Protein AF-A0A1S1JCX2-F1 (afdb_monomer)

Radius of gyration: 30.1 Å; Cα contacts (8 Å, |Δi|>4): 309; chains: 1; bounding box: 73×43×105 Å

Mean predicted aligned error: 13.51 Å

Nearest PDB structures (foldseek):
  6z0c-assembly1_A  TM=3.601E-01  e=4.074E-01  Escherichia coli
  8fbk-assembly1_A  TM=2.312E-01  e=5.489E-01  synthetic construct
  5vju-assembly1_A  TM=2.577E-01  e=8.167E-01  synthetic construct
  5qsu-assembly3_B  TM=2.757E-01  e=2.691E+00  Homo sapiens
  5qsv-assembly1_C  TM=2.551E-01  e=4.647E+00  Homo sapiens

InterPro domains:
  IPR002901 Mannosyl-glycoprotein endo-beta-N-acetylglucosamidase-like domain [PF01832] (95-220)

Organism: NCBI:txid1114873

pLDDT: mean 76.45, std 22.06, range [29.72, 98.19]

Foldseek 3Di:
DDDDDDDDDDDDPVPPVDDDWDQDPVVRDIPPPPVVVVVVVPPDPPPVPVVVVVVVPPPPPPPPPDAFVLLVLLLPVLLVLLVLLVVLQFALLLSLLSSLQLCVQCVSVVNCVVQVQLQSNQDADPPARDADPVHGRYRCNVVPHVVSNSVVVVVVLCVQQVLSSVQRNDPDHALVSVCNRQCFFVSPDDPVVCVVRRNGSDCDADPVRTTRPSVSSVVSSVVSLVRSLVSLVVLLVVLVVLLVVLVCCCVVPVVPDDPVVNVVSVVSNVVSVVSNVSSVVSSVSSD

Solvent-accessible surface area (backbone atoms only — not comparable to full-atom values): 16376 Å² total; per-residue (Å²): 136,85,82,87,86,79,90,79,73,90,74,66,91,76,81,72,80,75,80,74,69,46,78,38,83,90,79,74,44,73,45,76,74,71,59,66,67,63,54,64,73,74,74,62,91,81,59,66,73,69,54,52,70,61,58,74,61,72,64,75,72,71,77,77,79,76,80,52,83,61,29,72,39,38,68,43,59,47,50,54,47,31,51,54,33,40,75,74,57,26,24,58,50,20,14,39,46,56,45,23,50,30,32,63,63,8,61,54,43,50,51,16,60,76,69,56,23,36,32,35,68,64,52,69,42,79,59,56,81,49,72,56,100,91,45,38,33,28,40,18,64,91,61,62,24,57,65,38,36,53,51,50,48,51,57,51,38,58,71,69,24,64,52,40,77,57,55,25,47,30,80,70,82,53,35,68,58,44,10,62,21,35,25,19,36,96,52,45,59,53,75,70,41,46,77,70,76,49,57,45,77,60,86,68,53,52,99,87,68,50,36,56,57,18,54,55,48,50,53,35,26,57,55,42,53,54,46,35,43,54,21,34,56,51,48,42,54,53,42,53,55,51,46,52,52,50,51,50,51,60,69,76,41,66,91,75,57,56,70,71,60,51,54,51,51,54,49,53,47,52,53,46,51,55,49,38,53,52,40,51,52,53,48,60,64,66,107

Sequence (287 aa):
MAKTSSSGKHKNASSLGVKGPQYNRQTGQWENTDKVGAMMQRRSPQGNRVAEDVKAKAISAPPKKEKPVHHQFLTTIAVEIYDFAKAKGASSQGALLVLAQASLESGYGASAIKHGDYNLFGVMGKPFKRSTSHGTVKDYSNLGGYQAALTDYFNKIDKNWSHFSSIIKNDTITADDIDKAFNTGTYYPTAKERHGGKYAYNADMDSSGANHYGEHLLKQIGGVKKRFKNSLDFQIEANKERLKEINTILTGNSLLFTDPVKSTLEEEKRQLVIQNEKFNTVSNEIN

Structure (mmCIF, N/CA/C/O backbone):
data_AF-A0A1S1JCX2-F1
#
_entry.id   AF-A0A1S1JCX2-F1
#
loop_
_atom_site.group_PDB
_atom_site.id
_atom_site.type_symbol
_atom_site.label_atom_id
_atom_site.label_alt_id
_atom_site.label_comp_id
_atom_site.label_asym_id
_atom_site.label_entity_id
_atom_site.label_seq_id
_atom_site.pdbx_PDB_ins_code
_atom_site.Cartn_x
_atom_site.Cartn_y
_atom_site.Cartn_z
_atom_site.occupancy
_atom_site.B_iso_or_equiv
_atom_site.auth_seq_id
_atom_site.auth_comp_id
_atom_site.auth_asym_id
_atom_site.auth_atom_id
_atom_site.pdbx_PDB_model_num
ATOM 1 N N . MET A 1 1 ? -40.690 30.636 73.349 1.00 42.09 1 MET A N 1
ATOM 2 C CA . MET A 1 1 ? -40.495 29.259 72.840 1.00 42.09 1 MET A CA 1
ATOM 3 C C . MET A 1 1 ? -40.667 29.268 71.332 1.00 42.09 1 MET A C 1
ATOM 5 O O . MET A 1 1 ? -41.467 30.043 70.825 1.00 42.09 1 MET A O 1
ATOM 9 N N . ALA A 1 2 ? -39.833 28.510 70.628 1.00 32.69 2 ALA A N 1
ATOM 10 C CA . ALA A 1 2 ? -39.622 28.612 69.191 1.00 32.69 2 ALA A CA 1
ATOM 11 C C . ALA A 1 2 ? -40.690 27.892 68.338 1.00 32.69 2 ALA A C 1
ATOM 13 O O . ALA A 1 2 ? -41.141 26.812 68.691 1.00 32.69 2 ALA A O 1
ATOM 14 N N . LYS A 1 3 ? -40.974 28.512 67.182 1.00 30.73 3 LYS A N 1
ATOM 15 C CA . LYS A 1 3 ? -41.166 27.958 65.824 1.00 30.73 3 LYS A CA 1
ATOM 16 C C . LYS A 1 3 ? -42.217 26.856 65.536 1.00 30.73 3 LYS A C 1
ATOM 18 O O . LYS A 1 3 ? -42.020 25.687 65.819 1.00 30.73 3 LYS A O 1
ATOM 23 N N . THR A 1 4 ? -43.208 27.289 64.742 1.00 36.03 4 THR A N 1
ATOM 24 C CA . THR A 1 4 ? -43.675 26.745 63.439 1.00 36.03 4 THR A CA 1
ATOM 25 C C . THR A 1 4 ? -44.151 25.292 63.321 1.00 36.03 4 THR A C 1
ATOM 27 O O . THR A 1 4 ? -43.357 24.362 63.410 1.00 36.03 4 THR A O 1
ATOM 30 N N . SER A 1 5 ? -45.380 25.123 62.820 1.00 29.72 5 SER A N 1
ATOM 31 C CA . SER A 1 5 ? -45.715 24.046 61.881 1.00 29.72 5 SER A CA 1
ATOM 32 C C . SER A 1 5 ? -46.480 24.625 60.681 1.00 29.72 5 SER A C 1
ATOM 34 O O . SER A 1 5 ? -47.557 25.198 60.815 1.00 29.72 5 SER A O 1
ATOM 36 N N . SER A 1 6 ? -45.884 24.536 59.486 1.00 32.91 6 SER A N 1
ATOM 37 C CA . SER A 1 6 ? -46.590 24.754 58.220 1.00 32.91 6 SER A CA 1
ATOM 38 C C . SER A 1 6 ? -46.868 23.395 57.591 1.00 32.91 6 SER A C 1
ATOM 40 O O . SER A 1 6 ? -45.934 22.660 57.266 1.00 32.91 6 SER A O 1
ATOM 42 N N . SER A 1 7 ? -48.141 23.076 57.394 1.00 40.59 7 SER A N 1
ATOM 43 C CA . SER A 1 7 ? -48.596 21.948 56.588 1.00 40.59 7 SER A CA 1
ATOM 44 C C . SER A 1 7 ? -48.317 22.222 55.103 1.00 40.59 7 SER A C 1
ATOM 46 O O . SER A 1 7 ? -49.033 22.949 54.412 1.00 40.59 7 SER A O 1
ATOM 48 N N . GLY A 1 8 ? -47.219 21.655 54.601 1.00 33.12 8 GLY A N 1
ATOM 49 C CA . GLY A 1 8 ? -46.836 21.709 53.193 1.00 33.12 8 GLY A CA 1
ATOM 50 C C . GLY A 1 8 ? -47.611 20.689 52.363 1.00 33.12 8 GLY A C 1
ATOM 51 O O . GLY A 1 8 ? -47.313 19.501 52.390 1.00 33.12 8 GLY A O 1
ATOM 52 N N . LYS A 1 9 ? -48.599 21.183 51.614 1.00 35.31 9 LYS A N 1
ATOM 53 C CA . LYS A 1 9 ? -49.373 20.486 50.577 1.00 35.31 9 LYS A CA 1
ATOM 54 C C . LYS A 1 9 ? -48.475 19.700 49.605 1.00 35.31 9 LYS A C 1
ATOM 56 O O . LYS A 1 9 ? -47.529 20.265 49.055 1.00 35.31 9 LYS A O 1
ATOM 61 N N . HIS A 1 10 ? -48.846 18.454 49.301 1.00 35.47 10 HIS A N 1
ATOM 62 C CA . HIS A 1 10 ? -48.348 17.727 48.130 1.00 35.47 10 HIS A CA 1
ATOM 63 C C . HIS A 1 10 ? -48.625 18.544 46.857 1.00 35.47 10 HIS A C 1
ATOM 65 O O . HIS A 1 10 ? -49.778 18.739 46.472 1.00 35.47 10 HIS A O 1
ATOM 71 N N . LYS A 1 11 ? -47.568 19.035 46.202 1.00 30.64 11 LYS A N 1
ATOM 72 C CA . LYS A 1 11 ? -47.635 19.592 44.847 1.00 30.64 11 LYS A CA 1
ATOM 73 C C . LYS A 1 11 ? -47.113 18.543 43.871 1.00 30.64 11 LYS A C 1
ATOM 75 O O . LYS A 1 11 ? -45.924 18.241 43.859 1.00 30.64 11 LYS A O 1
ATOM 80 N N . ASN A 1 12 ? -48.019 17.999 43.062 1.00 31.02 12 ASN A N 1
ATOM 81 C CA . ASN A 1 12 ? -47.682 17.211 41.882 1.00 31.02 12 ASN A CA 1
ATOM 82 C C . ASN A 1 12 ? -46.843 18.057 40.908 1.00 31.02 12 ASN A C 1
ATOM 84 O O . ASN A 1 12 ? -47.043 19.266 40.781 1.00 31.02 12 ASN A O 1
ATOM 88 N N . ALA A 1 13 ? -45.921 17.403 40.197 1.00 32.09 13 ALA A N 1
ATOM 89 C CA . ALA A 1 13 ? -44.918 18.002 39.309 1.00 32.09 13 ALA A CA 1
ATOM 90 C C . ALA A 1 13 ? -45.472 18.802 38.104 1.00 32.09 13 ALA A C 1
ATOM 92 O O . ALA A 1 13 ? -44.701 19.310 37.294 1.00 32.09 13 ALA A O 1
ATOM 93 N N . SER A 1 14 ? -46.791 18.963 37.981 1.00 35.12 14 SER A N 1
ATOM 94 C CA . SER A 1 14 ? -47.442 19.768 36.943 1.00 35.12 14 SER A CA 1
ATOM 95 C C . SER A 1 14 ? -47.506 21.271 37.259 1.00 35.12 14 SER A C 1
ATOM 97 O O . SER A 1 14 ? -47.799 22.060 36.364 1.00 35.12 14 SER A O 1
ATOM 99 N N . 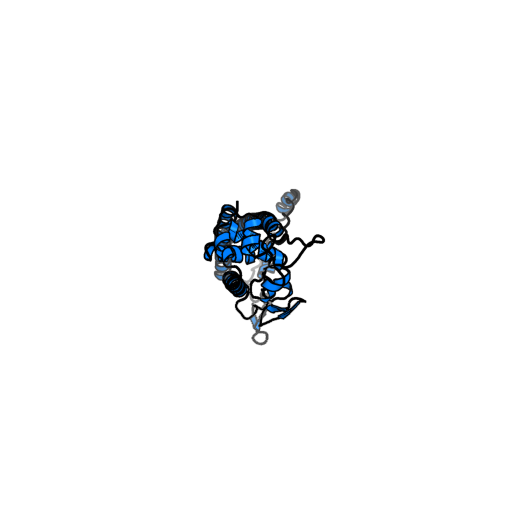SER A 1 15 ? -47.187 21.717 38.483 1.00 31.58 15 SER A N 1
ATOM 100 C CA . SER A 1 15 ? -47.316 23.134 38.880 1.00 31.58 15 SER A CA 1
ATOM 101 C C . SER A 1 15 ? -46.091 24.023 38.592 1.00 31.58 15 SER A C 1
ATOM 103 O O . SER A 1 15 ? -45.977 25.095 39.182 1.00 31.58 15 SER A O 1
ATOM 105 N N . LEU A 1 16 ? -45.156 23.592 37.738 1.00 32.81 16 LEU A N 1
ATOM 106 C CA . LEU A 1 16 ? -43.972 24.382 37.351 1.00 32.81 16 LEU A CA 1
ATOM 107 C C . LEU A 1 16 ? -43.997 24.858 35.888 1.00 32.81 16 LEU A C 1
ATOM 109 O O . LEU A 1 16 ? -43.010 25.405 35.412 1.00 32.81 16 LEU A O 1
ATOM 113 N N . GLY A 1 17 ? -45.109 24.673 35.165 1.00 34.53 17 GLY A N 1
ATOM 114 C CA . GLY A 1 17 ? -45.280 25.223 33.810 1.00 34.53 17 GLY A CA 1
ATOM 115 C C . GLY A 1 17 ? -44.349 24.627 32.747 1.00 34.53 17 GLY A C 1
ATOM 116 O O . GLY A 1 17 ? -44.265 25.144 31.636 1.00 34.53 17 GLY A O 1
ATOM 117 N N . VAL A 1 18 ? -43.653 23.533 33.056 1.00 35.78 18 VAL A N 1
ATOM 118 C CA . VAL A 1 18 ? -42.674 22.938 32.149 1.00 35.78 18 VAL A CA 1
ATOM 119 C C . VAL A 1 18 ? -43.325 21.808 31.348 1.00 35.78 18 VAL A C 1
ATOM 121 O O . VAL A 1 18 ? -43.551 20.721 31.874 1.00 35.78 18 VAL A O 1
ATOM 124 N N . LYS A 1 19 ? -43.603 22.047 30.060 1.00 39.28 19 LYS A N 1
ATOM 125 C CA . LYS A 1 19 ? -44.060 20.999 29.131 1.00 39.28 19 LYS A CA 1
ATOM 126 C C . LYS A 1 19 ? -42.945 19.962 28.888 1.00 39.28 19 LYS A C 1
ATOM 128 O O . LYS A 1 19 ? -41.754 20.299 28.860 1.00 39.28 19 LYS A O 1
ATOM 133 N N . GLY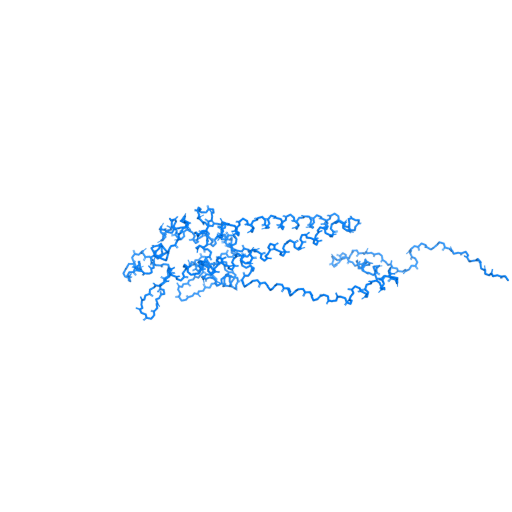 A 1 20 ? -43.339 18.691 28.780 1.00 40.22 20 GLY A N 1
ATOM 134 C CA . GLY A 1 20 ? -42.448 17.569 28.458 1.00 40.22 20 GLY A CA 1
ATOM 135 C C . GLY A 1 20 ? -41.962 17.600 27.000 1.00 40.22 20 GLY A C 1
ATOM 136 O O . GLY A 1 20 ? -42.433 18.442 26.233 1.00 40.22 20 GLY A O 1
ATOM 137 N N . PRO A 1 21 ? -41.022 16.717 26.613 1.00 44.50 21 PRO A N 1
ATOM 138 C CA . PRO A 1 21 ? -40.570 16.595 25.229 1.00 44.50 21 PRO A CA 1
ATOM 139 C C . PRO A 1 21 ? -41.752 16.308 24.303 1.00 44.50 21 PRO A C 1
ATOM 141 O O . PRO A 1 21 ? -42.584 15.449 24.606 1.00 44.50 21 PRO A O 1
ATOM 144 N N . GLN A 1 22 ? -41.840 17.032 23.192 1.00 46.88 22 GLN A N 1
ATOM 145 C CA . GLN A 1 22 ? -42.901 16.855 22.203 1.00 46.88 22 GLN A CA 1
ATOM 146 C C . GLN A 1 22 ? -42.286 16.681 20.821 1.00 46.88 22 GLN A C 1
ATOM 148 O O . GLN A 1 22 ? -41.341 17.374 20.448 1.00 46.88 22 GLN A O 1
ATOM 153 N N . TYR A 1 23 ? -42.818 15.717 20.075 1.00 42.00 23 TYR A N 1
ATOM 154 C CA . TYR A 1 23 ? -42.403 15.463 18.706 1.00 42.00 23 TYR A CA 1
ATOM 155 C C . TYR A 1 23 ? -43.171 16.379 17.756 1.00 42.00 23 TYR A C 1
ATOM 157 O O . TYR A 1 23 ? -44.402 16.293 17.672 1.00 42.00 23 TYR A O 1
ATOM 165 N N . ASN A 1 24 ? -42.455 17.245 17.039 1.00 60.31 24 ASN A N 1
ATOM 166 C CA . ASN A 1 24 ? -43.051 18.141 16.063 1.00 60.31 24 ASN A CA 1
ATOM 167 C C . ASN A 1 24 ? -43.150 17.432 14.704 1.00 60.31 24 ASN A C 1
ATOM 169 O O . ASN A 1 24 ? -42.154 17.182 14.028 1.00 60.31 24 ASN A O 1
ATOM 173 N N . ARG A 1 25 ? -44.379 17.108 14.288 1.00 42.25 25 ARG A N 1
ATOM 174 C CA . ARG A 1 25 ? -44.637 16.373 13.038 1.00 42.25 25 ARG A CA 1
ATOM 175 C C . ARG A 1 25 ? -44.454 17.209 11.769 1.00 42.25 25 ARG A C 1
ATOM 177 O O . ARG A 1 25 ? -44.349 16.622 10.702 1.00 42.25 25 ARG A O 1
ATOM 184 N N . GLN A 1 26 ? -44.422 18.539 11.863 1.00 46.19 26 GLN A N 1
ATOM 185 C CA . GLN A 1 26 ? -44.192 19.403 10.699 1.00 46.19 26 GLN A CA 1
ATOM 186 C C . GLN A 1 26 ? -42.705 19.530 10.370 1.00 46.19 26 GLN A C 1
ATOM 188 O O . GLN A 1 26 ? -42.340 19.586 9.202 1.00 46.19 26 GLN A O 1
ATOM 193 N N . THR A 1 27 ? -41.847 19.550 11.391 1.00 47.84 27 THR A N 1
ATOM 194 C CA . THR A 1 27 ? -40.392 19.697 11.227 1.00 47.84 27 THR A CA 1
ATOM 195 C C . THR A 1 27 ? -39.641 18.369 11.321 1.00 47.84 27 THR A C 1
ATOM 197 O O . THR A 1 27 ? -38.464 18.302 10.976 1.00 47.84 27 THR A O 1
ATOM 200 N N . GLY A 1 28 ? -40.301 17.305 11.790 1.00 40.28 28 GLY A N 1
ATOM 201 C CA . GLY A 1 28 ? -39.709 15.980 11.974 1.00 40.28 28 GLY A CA 1
ATOM 202 C C . GLY A 1 28 ? -38.733 15.888 13.152 1.00 40.28 28 GLY A C 1
ATOM 203 O O . GLY A 1 28 ? -38.038 14.879 13.278 1.00 40.28 28 GLY A O 1
ATOM 204 N N . GLN A 1 29 ? -38.669 16.909 14.013 1.00 45.31 29 GLN A N 1
ATOM 205 C CA . GLN A 1 29 ? -37.699 17.019 15.106 1.00 45.31 29 GLN A CA 1
ATOM 206 C C . GLN A 1 29 ? -38.359 16.967 16.492 1.00 45.31 29 GLN A C 1
ATOM 208 O O . GLN A 1 29 ? -39.531 17.302 16.675 1.00 45.31 29 GLN A O 1
ATOM 213 N N . TRP A 1 30 ? -37.587 16.527 17.487 1.00 44.12 30 TRP A N 1
ATOM 214 C CA . TRP A 1 30 ? -37.986 16.532 18.894 1.00 44.12 30 TRP A CA 1
ATOM 215 C C . TRP A 1 30 ? -37.617 17.863 19.546 1.00 44.12 30 TRP A C 1
ATOM 217 O O . TRP A 1 30 ? -36.452 18.252 19.553 1.00 44.12 30 TRP A O 1
ATOM 227 N N . GLU A 1 31 ? -38.599 18.534 20.140 1.00 47.25 31 GLU A N 1
ATOM 228 C CA . GLU A 1 31 ? -38.398 19.784 20.872 1.00 47.25 31 GLU A CA 1
ATOM 229 C C . GLU A 1 31 ? -38.266 19.509 22.385 1.00 47.25 31 GLU A C 1
ATOM 231 O O . GLU A 1 31 ? -38.865 18.570 22.918 1.00 47.25 31 GLU A O 1
ATOM 236 N N . ASN A 1 32 ? -37.503 20.348 23.102 1.00 53.19 32 ASN A N 1
ATOM 237 C CA . ASN A 1 32 ? -37.247 20.265 24.555 1.00 53.19 32 ASN A CA 1
ATOM 238 C C . ASN A 1 32 ? -36.441 19.036 25.045 1.00 53.19 32 ASN A C 1
ATOM 240 O O . ASN A 1 32 ? -36.717 18.507 26.127 1.00 53.19 32 ASN A O 1
ATOM 244 N N . THR A 1 33 ? -35.429 18.595 24.294 1.00 48.47 33 THR A N 1
ATOM 245 C CA . THR A 1 33 ? -34.597 17.411 24.604 1.00 48.47 33 THR A CA 1
ATOM 246 C C . THR A 1 33 ? -33.465 17.652 25.616 1.00 48.47 33 THR A C 1
ATOM 248 O O . THR A 1 33 ? -32.984 16.700 26.225 1.00 48.47 33 THR A O 1
ATOM 251 N N . ASP A 1 34 ? -33.074 18.901 25.883 1.00 49.53 34 ASP A N 1
ATOM 252 C CA . ASP A 1 34 ? -31.796 19.210 26.552 1.00 49.53 34 ASP A CA 1
ATOM 253 C C . ASP A 1 34 ? -31.869 19.405 28.087 1.00 49.53 34 ASP A C 1
ATOM 255 O O . ASP A 1 34 ? -31.194 20.240 28.691 1.00 49.53 34 ASP A O 1
ATOM 259 N N . LYS A 1 35 ? -32.731 18.642 28.775 1.00 46.25 35 LYS A N 1
ATOM 260 C CA . LYS A 1 35 ? -32.896 18.757 30.245 1.00 46.25 35 LYS A CA 1
ATOM 261 C C . LYS A 1 35 ? -31.933 17.899 31.068 1.00 46.25 35 LYS A C 1
ATOM 263 O O . LYS A 1 35 ? -31.822 18.122 32.274 1.00 46.25 35 LYS A O 1
ATOM 268 N N . VAL A 1 36 ? -31.198 16.978 30.444 1.00 39.91 36 VAL A N 1
ATOM 269 C CA . VAL A 1 36 ? -30.147 16.200 31.126 1.00 39.91 36 VAL A CA 1
ATOM 270 C C . VAL A 1 36 ? -28.950 17.101 31.460 1.00 39.91 36 VAL A C 1
ATOM 272 O O . VAL A 1 36 ? -28.463 17.071 32.591 1.00 39.91 36 VAL A O 1
ATOM 275 N N . GLY A 1 37 ? -28.563 18.001 30.545 1.00 36.38 37 GLY A N 1
ATOM 276 C CA . GLY A 1 37 ? -27.502 18.990 30.781 1.00 36.38 37 GLY A CA 1
ATOM 277 C C . GLY A 1 37 ? -27.846 20.001 31.883 1.00 36.38 37 GLY A C 1
ATOM 278 O O . GLY A 1 37 ? -27.019 20.294 32.748 1.00 36.38 37 GLY A O 1
ATOM 279 N N . ALA A 1 38 ? -29.100 20.464 31.933 1.00 37.00 38 ALA A N 1
ATOM 280 C CA . ALA A 1 38 ? -29.560 21.416 32.948 1.00 37.00 38 ALA A CA 1
ATOM 281 C C . ALA A 1 38 ? -29.732 20.798 34.355 1.00 37.00 38 ALA A C 1
ATOM 283 O O . ALA A 1 38 ? -29.601 21.506 35.359 1.00 37.00 38 ALA A O 1
ATOM 284 N N . MET A 1 39 ? -30.004 19.488 34.461 1.00 37.62 39 MET A N 1
ATOM 285 C CA . MET A 1 39 ? -30.071 18.786 35.753 1.00 37.62 39 MET A CA 1
ATOM 286 C C . MET A 1 39 ? -28.689 18.520 36.360 1.00 37.62 39 MET A C 1
ATOM 288 O O . MET A 1 39 ? -28.553 18.581 37.585 1.00 37.62 39 MET A O 1
ATOM 292 N N . MET A 1 40 ? -27.663 18.271 35.538 1.00 36.56 40 MET A N 1
ATOM 293 C CA . MET A 1 40 ? -26.305 18.003 36.028 1.00 36.56 40 MET A CA 1
ATOM 294 C C . MET A 1 40 ? -25.641 19.233 36.662 1.00 36.56 40 MET A C 1
ATOM 296 O O . MET A 1 40 ? -24.942 19.098 37.662 1.00 36.56 40 MET A O 1
ATOM 300 N N . GLN A 1 41 ? -25.925 20.446 36.175 1.00 38.25 41 GLN A N 1
ATOM 301 C CA . GLN A 1 41 ? -25.331 21.672 36.731 1.00 38.25 41 GLN A CA 1
ATOM 302 C C . GLN A 1 41 ? -25.870 22.078 38.114 1.00 38.25 41 GLN A C 1
ATOM 304 O O . GLN A 1 41 ? -25.233 22.865 38.809 1.00 38.25 41 GLN A O 1
ATOM 309 N N . ARG A 1 42 ? -27.025 21.559 38.556 1.00 39.03 42 ARG A N 1
ATOM 310 C CA . ARG A 1 42 ? -27.679 22.014 39.801 1.00 39.03 42 ARG A CA 1
ATOM 311 C C . ARG A 1 42 ? -27.412 21.142 41.035 1.00 39.03 42 ARG A C 1
ATOM 313 O O . ARG A 1 42 ? -27.942 21.453 42.099 1.00 39.03 42 ARG A O 1
ATOM 320 N N . ARG A 1 43 ? -26.607 20.074 40.936 1.00 36.00 43 ARG A N 1
ATOM 321 C CA . ARG A 1 43 ? -26.412 19.091 42.026 1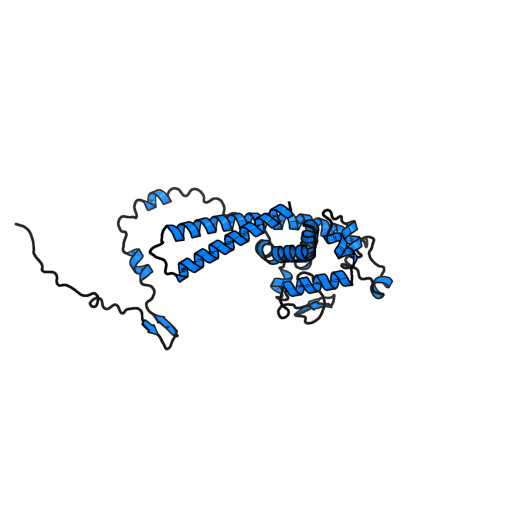.00 36.00 43 ARG A CA 1
ATOM 322 C C . ARG A 1 43 ? -25.049 19.082 42.741 1.00 36.00 43 ARG A C 1
ATOM 324 O O . ARG A 1 43 ? -24.821 18.162 43.517 1.00 36.00 43 ARG A O 1
ATOM 331 N N . SER A 1 44 ? -24.175 20.088 42.617 1.00 32.66 44 SER A N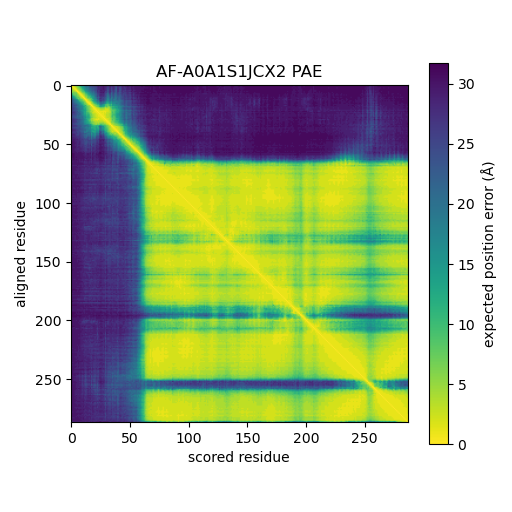 1
ATOM 332 C CA . SER A 1 44 ? -22.935 20.094 43.428 1.00 32.66 44 SER A CA 1
ATOM 333 C C . SER A 1 44 ? -22.436 21.471 43.903 1.00 32.66 44 SER A C 1
ATOM 335 O O . SER A 1 44 ? -21.509 22.021 43.312 1.00 32.66 44 SER A O 1
ATOM 337 N N . PRO A 1 45 ? -22.947 22.012 45.027 1.00 35.69 45 PRO A N 1
ATOM 338 C CA . PRO A 1 45 ? -22.304 23.135 45.715 1.00 35.69 45 PRO A CA 1
ATOM 339 C C . PRO A 1 45 ? -21.136 22.710 46.631 1.00 35.69 45 PRO A C 1
ATOM 341 O O . PRO A 1 45 ? -20.322 23.550 46.993 1.00 35.69 45 PRO A O 1
ATOM 344 N N . GLN A 1 46 ? -21.006 21.423 46.994 1.00 33.66 46 GLN A N 1
ATOM 345 C CA . GLN A 1 46 ? -19.942 20.925 47.892 1.00 33.66 46 GLN A CA 1
ATOM 346 C C . GLN A 1 46 ? -18.768 20.194 47.198 1.00 33.66 46 GLN A C 1
ATOM 348 O O . GLN A 1 46 ? -17.794 19.859 47.864 1.00 33.66 46 GLN A O 1
ATOM 353 N N . GLY A 1 47 ? -18.806 19.973 45.878 1.00 32.00 47 GLY A N 1
ATOM 354 C CA . GLY A 1 47 ? -17.743 19.263 45.137 1.00 32.00 47 GLY A CA 1
ATOM 355 C C . GLY A 1 47 ? -16.578 20.138 44.647 1.00 32.00 47 GLY A C 1
ATOM 356 O O . GLY A 1 47 ? -15.548 19.615 44.231 1.00 32.00 47 GLY A O 1
ATOM 357 N N . ASN A 1 48 ? -16.708 21.467 44.716 1.00 33.72 48 ASN A N 1
ATOM 358 C CA . ASN A 1 48 ? -15.757 22.388 44.081 1.00 33.72 48 ASN A CA 1
ATOM 359 C C . ASN A 1 48 ? -14.444 22.602 44.847 1.00 33.72 48 ASN A C 1
ATOM 361 O O . ASN A 1 48 ? -13.515 23.150 44.271 1.00 33.72 48 ASN A O 1
ATOM 365 N N . ARG A 1 49 ? -14.315 22.141 46.099 1.00 33.69 49 ARG A N 1
ATOM 366 C CA . ARG A 1 49 ? -13.055 22.291 46.854 1.00 33.69 49 ARG A CA 1
ATOM 367 C C . ARG A 1 49 ? -12.053 21.154 46.665 1.00 33.69 49 ARG A C 1
ATOM 369 O O . ARG A 1 49 ? -10.877 21.366 46.905 1.00 33.69 49 ARG A O 1
ATOM 376 N N . VAL A 1 50 ? -12.476 19.983 46.183 1.00 36.69 50 VAL A N 1
ATOM 377 C CA . VAL A 1 50 ? -11.541 18.870 45.906 1.00 36.69 50 VAL A CA 1
ATOM 378 C C . VAL A 1 50 ? -11.005 18.936 44.466 1.00 36.69 50 VAL A C 1
ATOM 380 O O . VAL A 1 50 ? -9.937 18.414 44.172 1.00 36.69 50 VAL A O 1
ATOM 383 N N . ALA A 1 51 ? -11.706 19.631 43.562 1.00 37.09 51 ALA A N 1
ATOM 384 C CA . ALA A 1 51 ? -11.296 19.779 42.164 1.00 37.09 51 ALA A CA 1
ATOM 385 C C . ALA A 1 51 ? -10.267 20.903 41.922 1.00 37.09 51 ALA A C 1
ATOM 387 O O . ALA A 1 51 ? -9.569 20.868 40.907 1.00 37.09 51 ALA A O 1
ATOM 388 N N . GLU A 1 52 ? -10.152 21.889 42.820 1.00 35.31 52 GLU A N 1
ATOM 389 C CA . GLU A 1 52 ? -9.172 22.978 42.673 1.00 35.31 52 GLU A CA 1
ATOM 390 C C . GLU A 1 52 ? -7.748 22.543 43.053 1.00 35.31 52 GLU A C 1
ATOM 392 O O . GLU A 1 52 ? -6.812 22.864 42.320 1.00 35.31 52 GLU A O 1
ATOM 397 N N . ASP A 1 53 ? -7.577 21.686 44.065 1.00 32.34 53 ASP A N 1
ATOM 398 C CA . ASP A 1 53 ? -6.251 21.152 44.428 1.00 32.34 53 ASP A CA 1
ATOM 399 C C . ASP A 1 53 ? -5.715 20.115 43.423 1.00 32.34 53 ASP A C 1
ATOM 401 O O . ASP A 1 53 ? -4.504 19.944 43.280 1.00 32.34 53 ASP A O 1
ATOM 405 N N . VAL A 1 54 ? -6.592 19.473 42.641 1.00 37.09 54 VAL A N 1
ATOM 406 C CA . VAL A 1 54 ? -6.176 18.600 41.524 1.00 37.09 54 VAL A CA 1
ATOM 407 C C . VAL A 1 54 ? -5.864 19.414 40.256 1.00 37.09 54 VAL A C 1
ATOM 409 O O . VAL A 1 54 ? -5.113 18.953 39.399 1.00 37.09 54 VAL A O 1
ATOM 412 N N . LYS A 1 55 ? -6.349 20.660 40.147 1.00 37.22 55 LYS A N 1
ATOM 413 C CA . LYS A 1 55 ? -6.030 21.573 39.032 1.00 37.22 55 LYS A CA 1
ATOM 414 C C . LYS A 1 55 ? -4.691 22.303 39.182 1.00 37.22 55 LYS A C 1
ATOM 416 O O . LYS A 1 55 ? -4.160 22.767 38.176 1.00 37.22 55 LYS A O 1
ATOM 421 N N . ALA A 1 56 ? -4.112 22.367 40.383 1.00 35.69 56 ALA A N 1
ATOM 422 C CA . ALA A 1 56 ? -2.807 23.001 40.614 1.00 35.69 56 ALA A CA 1
ATOM 423 C C . ALA A 1 56 ? -1.600 22.106 40.262 1.00 35.69 56 ALA A C 1
ATOM 425 O O . ALA A 1 56 ? -0.470 22.586 40.190 1.00 35.69 56 ALA A O 1
ATOM 426 N N . LYS A 1 57 ? -1.821 20.823 39.948 1.00 35.84 57 LYS A N 1
ATOM 427 C CA . LYS A 1 57 ? -0.849 19.991 39.228 1.00 35.84 57 LYS A CA 1
ATOM 428 C C . LYS A 1 57 ? -1.244 19.922 37.758 1.00 35.84 57 LYS A C 1
ATOM 430 O O . LYS A 1 57 ? -1.619 18.876 37.237 1.00 35.84 57 LYS A O 1
ATOM 435 N N . ALA A 1 58 ? -1.065 21.043 37.063 1.00 39.47 58 ALA A N 1
ATOM 436 C CA . ALA A 1 58 ? -0.687 21.008 35.657 1.00 39.47 58 ALA A CA 1
ATOM 437 C C . ALA A 1 58 ? 0.700 20.345 35.563 1.00 39.47 58 ALA A C 1
ATOM 439 O O . ALA A 1 58 ? 1.720 20.994 35.354 1.00 39.47 58 ALA A O 1
ATOM 440 N N . ILE A 1 59 ? 0.731 19.025 35.780 1.00 40.06 59 ILE A N 1
ATOM 441 C CA . ILE A 1 59 ? 1.754 18.162 35.210 1.00 40.06 59 ILE A CA 1
ATOM 442 C C . ILE A 1 59 ? 1.642 18.458 33.727 1.00 40.06 59 ILE A C 1
ATOM 444 O O . ILE A 1 59 ? 0.573 18.257 33.149 1.00 40.06 59 ILE A O 1
ATOM 448 N N . SER A 1 60 ? 2.695 19.045 33.167 1.00 38.19 60 SER A N 1
ATOM 449 C CA . SER A 1 60 ? 2.873 19.233 31.737 1.00 38.19 60 SER A CA 1
ATOM 450 C C . SER A 1 60 ? 2.292 18.022 31.021 1.00 38.19 60 SER A C 1
ATOM 452 O O . SER A 1 60 ? 2.859 16.930 31.090 1.00 38.19 60 SER A O 1
ATOM 454 N N . ALA A 1 61 ? 1.116 18.188 30.403 1.00 42.09 61 ALA A N 1
ATOM 455 C CA . ALA A 1 61 ? 0.571 17.138 29.565 1.00 42.09 61 ALA A CA 1
ATOM 456 C C . ALA A 1 61 ? 1.705 16.796 28.594 1.00 42.09 61 ALA A C 1
ATOM 458 O O . ALA A 1 61 ? 2.236 17.727 27.970 1.00 42.09 61 ALA A O 1
ATOM 459 N N . PRO A 1 62 ? 2.167 15.532 28.540 1.00 42.97 62 PRO A N 1
ATOM 460 C CA . PRO A 1 62 ? 3.244 15.177 27.637 1.00 42.97 62 PRO A CA 1
ATOM 461 C C . PRO A 1 62 ? 2.846 15.684 26.250 1.00 42.97 62 PRO A C 1
ATOM 463 O O . PRO A 1 62 ? 1.655 15.616 25.914 1.00 42.97 62 PRO A O 1
ATOM 466 N N . PRO A 1 63 ? 3.785 16.264 25.481 1.00 42.28 63 PRO A N 1
ATOM 467 C CA . PRO A 1 63 ? 3.462 16.819 24.177 1.00 42.28 63 PRO A CA 1
ATOM 468 C C . PRO A 1 63 ? 2.655 15.773 23.414 1.00 42.28 63 PRO A C 1
ATOM 470 O O . PRO A 1 63 ? 3.087 14.620 23.305 1.00 42.28 63 PRO A O 1
ATOM 473 N N . LYS A 1 64 ? 1.440 16.141 22.975 1.00 57.31 64 LYS A N 1
ATOM 474 C CA . LYS A 1 64 ? 0.614 15.258 22.148 1.00 57.31 64 LYS A CA 1
ATOM 475 C C . LYS A 1 64 ? 1.508 14.828 20.996 1.00 57.31 64 LYS A C 1
ATOM 477 O O . LYS A 1 64 ? 1.924 15.685 20.222 1.00 57.31 64 LYS A O 1
ATOM 482 N N . LYS A 1 65 ? 1.857 13.538 20.936 1.00 70.19 65 LYS A N 1
ATOM 483 C CA . LYS A 1 65 ? 2.718 13.015 19.874 1.00 70.19 65 LYS A CA 1
ATOM 484 C C . LYS A 1 65 ? 2.117 13.467 18.545 1.00 70.19 65 LYS A C 1
ATOM 486 O O . LYS A 1 65 ? 0.940 13.207 18.282 1.00 70.19 65 LYS A O 1
ATOM 491 N N . GLU A 1 66 ? 2.891 14.202 17.757 1.00 78.12 66 GLU A N 1
ATOM 492 C CA . GLU A 1 66 ? 2.427 14.677 16.460 1.00 78.12 66 GLU A CA 1
ATOM 493 C C . GLU A 1 66 ? 2.158 13.479 15.548 1.00 78.12 66 GLU A C 1
ATOM 495 O O . GLU A 1 66 ? 2.894 12.487 15.565 1.00 78.12 66 GLU A O 1
ATOM 500 N N . LYS A 1 67 ? 1.074 13.555 14.768 1.00 83.88 67 LYS A N 1
ATOM 501 C CA . LYS A 1 67 ? 0.732 12.496 13.814 1.00 83.88 67 LYS A CA 1
ATOM 502 C C . LYS A 1 67 ? 1.853 12.367 12.773 1.00 83.88 67 LYS A C 1
ATOM 504 O O . LYS A 1 67 ? 2.283 13.393 12.241 1.00 83.88 67 LYS A O 1
ATOM 509 N N . PRO A 1 68 ? 2.286 11.143 12.423 1.00 84.12 68 PRO A N 1
ATOM 510 C CA . PRO A 1 68 ? 3.263 10.938 11.362 1.00 84.12 68 PRO A CA 1
ATOM 511 C C . PRO A 1 68 ? 2.829 11.544 10.019 1.00 84.12 68 PRO A C 1
ATOM 513 O O . PRO A 1 68 ? 1.646 11.667 9.696 1.00 84.12 68 PRO A O 1
ATOM 516 N N . VAL A 1 69 ? 3.805 11.901 9.188 1.00 76.06 69 VAL A N 1
ATOM 517 C CA . VAL A 1 69 ? 3.536 12.403 7.834 1.00 76.06 69 VAL A CA 1
ATOM 518 C C . VAL A 1 69 ? 2.881 11.296 6.996 1.00 76.06 69 VAL A C 1
ATOM 520 O O . VAL A 1 69 ? 3.374 10.171 6.972 1.00 76.06 69 VAL A O 1
ATOM 523 N N . HIS A 1 70 ? 1.801 11.636 6.283 1.00 83.12 70 HIS A N 1
ATOM 524 C CA . HIS A 1 70 ? 0.956 10.719 5.495 1.00 83.12 70 HIS A CA 1
ATOM 525 C C . HIS A 1 70 ? 0.181 9.670 6.311 1.00 83.12 70 HIS A C 1
ATOM 527 O O . HIS A 1 70 ? -0.349 8.724 5.731 1.00 83.12 70 HIS A O 1
ATOM 533 N N . HIS A 1 71 ? 0.057 9.856 7.632 1.00 84.00 71 HIS A N 1
ATOM 534 C CA . HIS A 1 71 ? -0.564 8.897 8.556 1.00 84.00 71 HIS A CA 1
ATOM 535 C C . HIS A 1 71 ? -1.887 8.307 8.061 1.00 84.00 71 HIS A C 1
ATOM 537 O O . HIS A 1 71 ? -2.040 7.096 8.048 1.00 84.00 71 HIS A O 1
ATOM 543 N N . GLN A 1 72 ? -2.826 9.143 7.602 1.00 82.31 72 GLN A N 1
ATOM 544 C CA . GLN A 1 72 ? -4.144 8.667 7.170 1.00 82.31 72 GLN A CA 1
ATOM 545 C C . GLN A 1 72 ? -4.064 7.712 5.973 1.00 82.31 72 GLN A C 1
ATOM 547 O O . GLN A 1 72 ? -4.731 6.685 5.980 1.00 82.31 72 GLN A O 1
ATOM 552 N N . PHE A 1 73 ? -3.245 8.020 4.963 1.00 86.81 73 PHE A N 1
ATOM 553 C CA . PHE A 1 73 ? -3.021 7.114 3.833 1.00 86.81 73 PHE A CA 1
ATOM 554 C C . PHE A 1 73 ? -2.378 5.807 4.311 1.00 86.81 73 PHE A C 1
ATOM 556 O O . PHE A 1 73 ? -2.797 4.719 3.918 1.00 86.81 73 PHE A O 1
ATOM 563 N N . LEU A 1 74 ? -1.395 5.924 5.205 1.00 90.25 74 LEU A N 1
ATOM 564 C CA . LEU A 1 74 ? -0.609 4.802 5.703 1.00 90.25 74 LEU A CA 1
ATOM 565 C C . LEU A 1 74 ? -1.387 3.875 6.646 1.00 90.25 74 LEU A C 1
ATOM 567 O O . LEU A 1 74 ? -1.036 2.712 6.739 1.00 90.25 74 LEU A O 1
ATOM 571 N N . THR A 1 75 ? -2.449 4.327 7.312 1.00 89.00 75 THR A N 1
ATOM 572 C CA . THR A 1 75 ? -3.279 3.477 8.191 1.00 89.00 75 THR A CA 1
ATOM 573 C C . THR A 1 75 ? -4.586 3.014 7.553 1.00 89.00 75 THR A C 1
ATOM 575 O O . THR A 1 75 ? -5.375 2.332 8.203 1.00 89.00 75 THR A O 1
ATOM 578 N N . THR A 1 76 ? -4.825 3.375 6.290 1.00 87.25 76 THR A N 1
ATOM 579 C CA . THR A 1 76 ? -6.014 2.964 5.533 1.00 87.25 76 THR A CA 1
ATOM 580 C C . THR A 1 76 ? -5.591 2.291 4.229 1.00 87.25 76 THR A C 1
ATOM 582 O O . THR A 1 76 ? -5.310 1.096 4.206 1.00 87.25 76 THR A O 1
ATOM 585 N N . ILE A 1 77 ? -5.439 3.075 3.165 1.00 89.31 77 ILE A N 1
ATOM 586 C CA . ILE A 1 77 ? -5.180 2.622 1.798 1.00 89.31 77 ILE A CA 1
ATOM 587 C C . ILE A 1 77 ? -3.887 1.800 1.712 1.00 89.31 77 ILE A C 1
ATOM 589 O O . ILE A 1 77 ? -3.846 0.795 1.012 1.00 89.31 77 ILE A O 1
ATOM 593 N N . ALA A 1 78 ? -2.829 2.170 2.440 1.00 92.88 78 ALA A N 1
ATOM 594 C CA . ALA A 1 78 ? -1.576 1.415 2.413 1.00 92.88 78 ALA A CA 1
ATOM 595 C C . ALA A 1 78 ? -1.715 -0.023 2.939 1.00 92.88 78 ALA A C 1
ATOM 597 O O . ALA A 1 78 ? -1.066 -0.925 2.410 1.00 92.88 78 ALA A O 1
ATOM 598 N N . VAL A 1 79 ? -2.574 -0.241 3.940 1.00 93.00 79 VAL A N 1
ATOM 599 C CA . VAL A 1 79 ? -2.863 -1.578 4.479 1.00 93.00 79 VAL A CA 1
ATOM 600 C C . VAL A 1 79 ? -3.629 -2.403 3.446 1.00 93.00 79 VAL A C 1
ATOM 602 O O . VAL A 1 79 ? -3.297 -3.565 3.236 1.00 93.00 79 VAL A O 1
ATOM 605 N N . GLU A 1 80 ? -4.576 -1.790 2.727 1.00 91.81 80 GLU A N 1
ATOM 606 C CA . GLU A 1 80 ? -5.292 -2.446 1.624 1.00 91.81 80 GLU A CA 1
ATOM 607 C C . GLU A 1 80 ? -4.356 -2.826 0.468 1.00 91.81 80 GLU A C 1
ATOM 609 O O . GLU A 1 80 ? -4.445 -3.936 -0.052 1.00 91.81 80 GLU A O 1
ATOM 614 N N . ILE A 1 81 ? -3.430 -1.939 0.081 1.00 95.50 81 ILE A N 1
ATOM 615 C CA . ILE A 1 81 ? -2.423 -2.232 -0.953 1.00 95.50 81 ILE A CA 1
ATOM 616 C C . ILE A 1 81 ? -1.543 -3.407 -0.516 1.00 95.50 81 ILE A C 1
ATOM 618 O O . ILE A 1 81 ? -1.304 -4.319 -1.311 1.00 95.50 81 ILE A O 1
ATOM 622 N N . TYR A 1 82 ? -1.067 -3.379 0.733 1.00 97.44 82 TYR A N 1
ATOM 623 C CA . TYR A 1 82 ? -0.229 -4.433 1.293 1.00 97.44 82 TYR A CA 1
ATOM 624 C C . TYR A 1 82 ? -0.956 -5.780 1.235 1.00 97.44 82 TYR A C 1
ATOM 626 O O . TYR A 1 82 ? -0.451 -6.724 0.631 1.00 97.44 82 TYR A O 1
ATOM 634 N N . ASP A 1 83 ? -2.183 -5.848 1.751 1.00 94.62 83 ASP A N 1
ATOM 635 C CA . ASP A 1 83 ? -2.988 -7.072 1.764 1.00 94.62 83 ASP A CA 1
ATOM 636 C C . ASP A 1 83 ? -3.321 -7.577 0.367 1.00 94.62 83 ASP A C 1
ATOM 638 O O . ASP A 1 83 ? -3.230 -8.778 0.104 1.00 94.62 83 ASP A O 1
ATOM 642 N N . PHE A 1 84 ? -3.655 -6.671 -0.551 1.00 95.69 84 PHE A N 1
ATOM 643 C CA . PHE A 1 84 ? -3.924 -7.031 -1.936 1.00 95.69 84 PHE A CA 1
ATOM 644 C C . PHE A 1 84 ? -2.689 -7.658 -2.592 1.00 95.69 84 PHE A C 1
ATOM 646 O O . PHE A 1 84 ? -2.796 -8.691 -3.252 1.00 95.69 84 PHE A O 1
ATOM 653 N N . ALA A 1 85 ? -1.503 -7.080 -2.381 1.00 96.50 85 ALA A N 1
ATOM 654 C CA . ALA A 1 85 ? -0.255 -7.635 -2.893 1.00 96.50 85 ALA A CA 1
ATOM 655 C C . ALA A 1 85 ? 0.068 -8.999 -2.257 1.00 96.50 85 ALA A C 1
ATOM 657 O O . ALA A 1 85 ? 0.405 -9.944 -2.975 1.00 96.50 85 ALA A O 1
ATOM 658 N N . LYS A 1 86 ? -0.105 -9.147 -0.935 1.00 97.12 86 LYS A N 1
ATOM 659 C CA . LYS A 1 86 ? 0.052 -10.437 -0.238 1.00 97.12 86 LYS A CA 1
ATOM 660 C C . LYS A 1 86 ? -0.901 -11.497 -0.798 1.00 97.12 86 LYS A C 1
ATOM 662 O O . LYS A 1 86 ? -0.475 -12.621 -1.050 1.00 97.12 86 LYS A O 1
ATOM 667 N N . ALA A 1 87 ? -2.152 -11.138 -1.090 1.00 95.75 87 ALA A N 1
ATOM 668 C CA . ALA A 1 87 ? -3.132 -12.031 -1.716 1.00 95.75 87 ALA A CA 1
ATOM 669 C C . ALA A 1 87 ? -2.760 -12.434 -3.158 1.00 95.75 87 ALA A C 1
ATOM 671 O O . ALA A 1 87 ? -3.184 -13.486 -3.634 1.00 95.75 87 ALA A O 1
ATOM 672 N N . LYS A 1 88 ? -1.930 -11.640 -3.847 1.00 93.81 88 LYS A N 1
ATOM 673 C CA . LYS A 1 88 ? -1.306 -11.993 -5.137 1.00 93.81 88 LYS A CA 1
ATOM 674 C C . LYS A 1 88 ? -0.034 -12.840 -4.989 1.00 93.81 88 LYS A C 1
ATOM 676 O O . LYS A 1 88 ? 0.619 -13.147 -5.983 1.00 93.81 88 LYS A O 1
ATOM 681 N N . GLY A 1 89 ? 0.295 -13.256 -3.766 1.00 95.12 89 GLY A N 1
ATOM 682 C CA . GLY A 1 89 ? 1.442 -14.103 -3.451 1.00 95.12 89 GLY A CA 1
ATOM 683 C C . GLY A 1 89 ? 2.731 -13.334 -3.177 1.00 95.12 89 GLY A C 1
ATOM 684 O O . GLY A 1 89 ? 3.794 -13.947 -3.194 1.00 95.12 89 GLY A O 1
ATOM 685 N N . ALA A 1 90 ? 2.670 -12.019 -2.947 1.00 97.25 90 ALA A N 1
ATOM 686 C CA . ALA A 1 90 ? 3.868 -11.243 -2.658 1.00 97.25 90 ALA A CA 1
ATOM 687 C C . ALA A 1 90 ? 4.502 -11.614 -1.301 1.00 97.25 90 ALA A C 1
ATOM 689 O O . ALA A 1 90 ? 3.813 -11.887 -0.307 1.00 97.25 90 ALA A O 1
ATOM 690 N N . SER A 1 91 ? 5.830 -11.542 -1.228 1.00 97.88 91 SER A N 1
ATOM 691 C CA . SER A 1 91 ? 6.559 -11.444 0.039 1.00 97.88 91 SER A CA 1
ATOM 692 C C . SER A 1 91 ? 6.235 -10.110 0.727 1.00 97.88 91 SER A C 1
ATOM 694 O O . SER A 1 91 ? 5.597 -9.228 0.145 1.00 97.88 91 SER A O 1
ATOM 696 N N . SER A 1 92 ? 6.664 -9.925 1.977 1.00 97.56 92 SER A N 1
ATOM 697 C CA . SER A 1 92 ? 6.520 -8.622 2.651 1.00 97.56 92 SER A CA 1
ATOM 698 C C . SER A 1 92 ? 7.284 -7.524 1.903 1.00 97.56 92 SER A C 1
ATOM 700 O O . SER A 1 92 ? 6.775 -6.419 1.721 1.00 97.56 92 SER A O 1
ATOM 702 N N . GLN A 1 93 ? 8.472 -7.850 1.383 1.00 96.94 93 GLN A N 1
ATOM 703 C CA . GLN A 1 93 ? 9.285 -6.932 0.588 1.00 96.94 93 GLN A CA 1
ATOM 704 C C . GLN A 1 93 ? 8.629 -6.604 -0.765 1.00 96.94 93 GLN A C 1
ATOM 706 O O . GLN A 1 93 ? 8.630 -5.447 -1.185 1.00 96.94 93 GLN A O 1
ATOM 711 N N . GLY A 1 94 ? 8.001 -7.581 -1.422 1.00 97.56 94 GLY A N 1
ATOM 712 C CA . GLY A 1 94 ? 7.237 -7.362 -2.650 1.00 97.56 94 GLY A CA 1
ATOM 713 C C . GLY A 1 94 ? 5.956 -6.556 -2.433 1.00 97.56 94 GLY A C 1
ATOM 714 O O . GLY A 1 94 ? 5.617 -5.700 -3.248 1.00 97.56 94 GLY A O 1
ATOM 715 N N . ALA A 1 95 ? 5.265 -6.750 -1.309 1.00 98.19 95 ALA A N 1
ATOM 716 C CA . ALA A 1 95 ? 4.127 -5.911 -0.940 1.00 98.19 95 ALA A CA 1
ATOM 717 C C . ALA A 1 95 ? 4.562 -4.456 -0.675 1.00 98.19 95 ALA A C 1
ATOM 719 O O . ALA A 1 95 ? 3.893 -3.515 -1.110 1.00 98.19 95 ALA A O 1
ATOM 720 N N . LEU A 1 96 ? 5.727 -4.259 -0.046 1.00 98.19 96 LEU A N 1
ATOM 721 C CA . LEU A 1 96 ? 6.336 -2.936 0.102 1.00 98.19 96 LEU A CA 1
ATOM 722 C C . LEU A 1 96 ? 6.756 -2.321 -1.241 1.00 98.19 96 LEU A C 1
ATOM 724 O O . LEU A 1 96 ? 6.632 -1.108 -1.388 1.00 98.19 96 LEU A O 1
ATOM 728 N N . LEU A 1 97 ? 7.198 -3.114 -2.225 1.00 97.25 97 LEU A N 1
ATOM 729 C CA . LEU A 1 97 ? 7.469 -2.641 -3.591 1.00 97.25 97 LEU A CA 1
ATOM 730 C C . LEU A 1 97 ? 6.205 -2.056 -4.244 1.00 97.25 97 LEU A C 1
ATOM 732 O O . LEU A 1 97 ? 6.243 -0.929 -4.742 1.00 97.25 97 LEU A O 1
ATOM 736 N N . VAL A 1 98 ? 5.072 -2.764 -4.182 1.00 97.06 98 VAL A N 1
ATOM 737 C CA . VAL A 1 98 ? 3.788 -2.274 -4.727 1.00 97.06 98 VAL A CA 1
ATOM 738 C C . VAL A 1 98 ? 3.356 -0.985 -4.021 1.00 97.06 98 VAL A C 1
ATOM 740 O O . VAL A 1 98 ? 2.978 -0.003 -4.667 1.00 97.06 98 VAL A O 1
ATOM 743 N N . LEU A 1 99 ? 3.450 -0.953 -2.688 1.00 97.62 99 LEU A N 1
ATOM 744 C CA . LEU A 1 99 ? 3.125 0.235 -1.899 1.00 97.62 99 LEU A CA 1
ATOM 745 C C . LEU A 1 99 ? 4.063 1.413 -2.205 1.00 97.62 99 LEU A C 1
ATOM 747 O O . LEU A 1 99 ? 3.622 2.566 -2.228 1.00 97.62 99 LEU A O 1
ATOM 751 N N . ALA A 1 100 ? 5.345 1.144 -2.451 1.00 96.19 100 ALA A N 1
ATOM 752 C CA . ALA A 1 100 ? 6.324 2.151 -2.832 1.00 96.19 100 ALA A CA 1
ATOM 753 C C . ALA A 1 100 ? 5.972 2.794 -4.175 1.00 96.19 100 ALA A C 1
ATOM 755 O O . ALA A 1 100 ? 5.986 4.024 -4.255 1.00 96.19 100 ALA A O 1
ATOM 756 N N . GLN A 1 101 ? 5.572 2.000 -5.176 1.00 93.19 101 GLN A N 1
ATOM 757 C CA . GLN A 1 101 ? 5.096 2.527 -6.459 1.00 93.19 101 GLN A CA 1
ATOM 758 C C . GLN A 1 101 ? 3.850 3.386 -6.273 1.00 93.19 101 GLN A C 1
ATOM 760 O O . GLN A 1 101 ? 3.854 4.546 -6.671 1.00 93.19 101 GLN A O 1
ATOM 765 N N . ALA A 1 102 ? 2.822 2.883 -5.584 1.00 93.44 102 ALA A N 1
ATOM 766 C CA . ALA A 1 102 ? 1.615 3.666 -5.312 1.00 93.44 102 ALA A CA 1
ATOM 767 C C . ALA A 1 102 ? 1.942 4.999 -4.617 1.00 93.44 102 ALA A C 1
ATOM 769 O O . ALA A 1 102 ? 1.402 6.049 -4.966 1.00 93.44 102 ALA A O 1
ATOM 770 N N . SER A 1 103 ? 2.849 4.975 -3.638 1.00 90.88 103 SER A N 1
ATOM 771 C CA . SER A 1 103 ? 3.255 6.168 -2.891 1.00 90.88 103 SER A CA 1
ATOM 772 C C . SER A 1 103 ? 4.024 7.167 -3.756 1.00 90.88 103 SER A C 1
ATOM 774 O O . SER A 1 103 ? 3.831 8.371 -3.586 1.00 90.88 103 SER A O 1
ATOM 776 N N . LEU A 1 104 ? 4.877 6.686 -4.663 1.00 86.06 104 LEU A N 1
ATOM 777 C CA . LEU A 1 104 ? 5.638 7.515 -5.597 1.00 86.06 104 LEU A CA 1
ATOM 778 C C . LEU A 1 104 ? 4.709 8.183 -6.620 1.00 86.06 104 LEU A C 1
ATOM 780 O O . LEU A 1 104 ? 4.710 9.405 -6.735 1.00 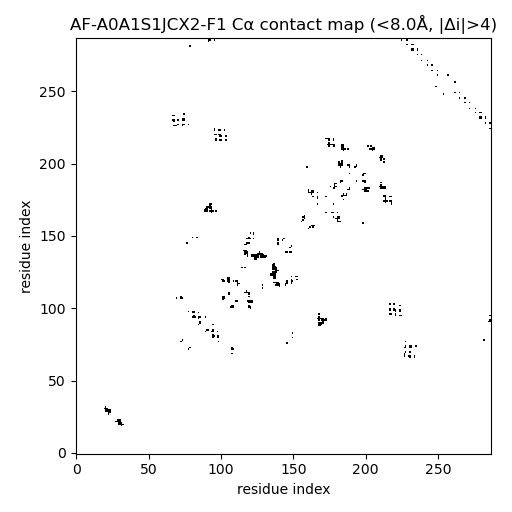86.06 104 LEU A O 1
ATOM 784 N N . GLU A 1 105 ? 3.863 7.396 -7.285 1.00 83.31 105 GLU A N 1
ATOM 785 C CA . GLU A 1 105 ? 3.011 7.857 -8.391 1.00 83.31 105 GLU A CA 1
ATOM 786 C C . GLU A 1 105 ? 1.868 8.776 -7.932 1.00 83.31 105 GLU A C 1
ATOM 788 O O . GLU A 1 105 ? 1.434 9.674 -8.656 1.00 83.31 105 GLU A O 1
ATOM 793 N N . SER A 1 106 ? 1.364 8.575 -6.711 1.00 84.38 106 SER A N 1
ATOM 794 C CA . SER A 1 106 ? 0.233 9.351 -6.183 1.00 84.38 106 SER A CA 1
ATOM 795 C C . SER A 1 106 ? 0.610 10.380 -5.117 1.00 84.38 106 SER A C 1
ATOM 797 O O . SER A 1 106 ? -0.272 11.102 -4.639 1.00 84.38 106 SER A O 1
ATOM 799 N N . GLY A 1 107 ? 1.885 10.458 -4.725 1.00 85.44 107 GLY A N 1
ATOM 800 C CA . GLY A 1 107 ? 2.329 11.295 -3.610 1.00 85.44 107 GLY A CA 1
ATOM 801 C C . GLY A 1 107 ? 1.671 10.879 -2.293 1.00 85.44 107 GLY A C 1
ATOM 802 O O . GLY A 1 107 ? 1.042 11.701 -1.628 1.00 85.44 107 GLY A O 1
ATOM 803 N N . TYR A 1 108 ? 1.773 9.593 -1.939 1.00 87.50 108 TYR A N 1
ATOM 804 C CA . TYR A 1 108 ? 1.097 8.985 -0.782 1.00 87.50 108 TYR A CA 1
ATOM 805 C C . TYR A 1 108 ? -0.430 9.199 -0.810 1.00 87.50 108 TYR A C 1
ATOM 807 O O . TYR A 1 108 ? -1.038 9.649 0.162 1.00 87.50 108 TYR A O 1
ATOM 815 N N . GLY A 1 109 ? -1.048 8.940 -1.965 1.00 83.81 109 GLY A N 1
ATOM 816 C CA . GLY A 1 109 ? -2.489 9.049 -2.195 1.00 83.81 109 GLY A CA 1
ATOM 817 C C . GLY A 1 109 ? -3.008 10.469 -2.423 1.00 83.81 109 GLY A C 1
ATOM 818 O O . GLY A 1 109 ? -4.148 10.621 -2.864 1.00 83.81 109 GLY A O 1
ATOM 819 N N . ALA A 1 110 ? -2.203 11.508 -2.182 1.00 81.94 110 ALA A N 1
ATOM 820 C CA . ALA A 1 110 ? -2.641 12.901 -2.262 1.00 81.94 110 ALA A CA 1
ATOM 821 C C . ALA A 1 110 ? -3.236 13.262 -3.634 1.00 81.94 110 ALA A C 1
ATOM 823 O O . ALA A 1 110 ? -4.274 13.919 -3.700 1.00 81.94 110 ALA A O 1
ATOM 824 N N . SER A 1 111 ? -2.618 12.796 -4.724 1.00 77.88 111 SER A N 1
ATOM 825 C CA . SER A 1 111 ? -3.098 13.027 -6.092 1.00 77.88 111 SER A CA 1
ATOM 826 C C . SER A 1 111 ? -4.450 12.347 -6.342 1.00 77.88 111 SER A C 1
ATOM 828 O O . SER A 1 111 ? -5.415 13.006 -6.734 1.00 77.88 111 SER A O 1
ATOM 830 N N . ALA A 1 112 ? -4.558 11.053 -6.025 1.00 77.31 112 ALA A N 1
ATOM 831 C CA . ALA A 1 112 ? -5.781 10.274 -6.224 1.00 77.31 112 ALA A CA 1
ATOM 832 C C . ALA A 1 112 ? -6.961 10.817 -5.398 1.00 77.31 112 ALA A C 1
ATOM 834 O O . ALA A 1 112 ? -8.090 10.875 -5.888 1.00 77.31 112 ALA A O 1
ATOM 835 N N . ILE A 1 113 ? -6.698 11.264 -4.163 1.00 78.62 113 ILE A N 1
ATOM 836 C CA . ILE A 1 113 ? -7.696 11.880 -3.275 1.00 78.62 113 ILE A CA 1
ATOM 837 C C . ILE A 1 113 ? -8.122 13.247 -3.814 1.00 78.62 113 ILE A C 1
ATOM 839 O O . ILE A 1 113 ? -9.316 13.507 -3.946 1.00 78.62 113 ILE A O 1
ATOM 843 N N . LYS A 1 114 ? -7.163 14.112 -4.170 1.00 82.75 114 LYS A N 1
ATOM 844 C CA . LYS A 1 114 ? -7.438 15.459 -4.694 1.00 82.75 114 LYS A CA 1
ATOM 845 C C . LYS A 1 114 ? -8.312 15.419 -5.946 1.00 82.75 114 LYS A C 1
ATOM 847 O O . LYS A 1 114 ? -9.190 16.260 -6.110 1.00 82.75 114 LYS A O 1
ATOM 852 N N . HIS A 1 115 ? -8.057 14.466 -6.838 1.00 82.88 115 HIS A N 1
ATOM 853 C CA . HIS A 1 115 ? -8.810 14.324 -8.082 1.00 82.88 115 HIS A CA 1
ATOM 854 C C . HIS A 1 115 ? -10.065 13.454 -7.926 1.00 82.88 115 HIS A C 1
ATOM 856 O O . HIS A 1 115 ? -10.967 13.517 -8.765 1.00 82.88 115 HIS A O 1
ATOM 862 N N . GLY A 1 116 ? -10.164 12.674 -6.846 1.00 85.00 116 GLY A N 1
ATOM 863 C CA . GLY A 1 116 ? -11.256 11.732 -6.611 1.00 85.00 116 GLY A CA 1
ATOM 864 C C . GLY A 1 116 ? -11.397 10.716 -7.745 1.00 85.00 116 GLY A C 1
ATOM 865 O O . GLY A 1 116 ? -12.522 10.429 -8.145 1.00 85.00 116 GLY A O 1
ATOM 866 N N . ASP A 1 117 ? -10.273 10.281 -8.326 1.00 88.31 117 ASP A N 1
ATOM 867 C CA . ASP A 1 117 ? -10.202 9.281 -9.404 1.00 88.31 117 ASP A CA 1
ATOM 868 C C . ASP A 1 117 ? -9.769 7.895 -8.890 1.00 88.31 117 ASP A C 1
ATOM 870 O O . ASP A 1 117 ? -9.871 6.908 -9.617 1.00 88.31 117 ASP A O 1
ATOM 874 N N . TYR A 1 118 ? -9.323 7.815 -7.626 1.00 88.81 118 TYR A N 1
ATOM 875 C CA . TYR A 1 118 ? -8.828 6.606 -6.953 1.00 88.81 118 TYR A CA 1
ATOM 876 C C . TYR A 1 118 ? -7.627 5.937 -7.655 1.00 88.81 118 TYR A C 1
ATOM 878 O O . TYR A 1 118 ? -7.259 4.808 -7.330 1.00 88.81 118 TYR A O 1
ATOM 886 N N . ASN A 1 119 ? -6.978 6.626 -8.598 1.00 90.19 119 ASN A N 1
ATOM 887 C CA . ASN A 1 119 ? -5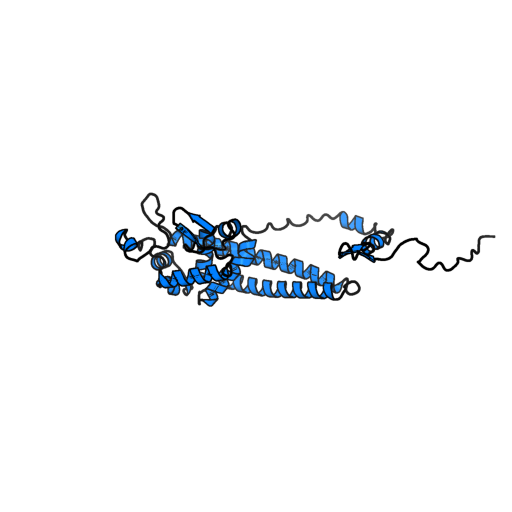.920 6.067 -9.428 1.00 90.19 119 ASN A CA 1
ATOM 888 C C . ASN A 1 119 ? -4.542 6.264 -8.784 1.00 90.19 119 ASN A C 1
ATOM 890 O O . ASN A 1 119 ? -3.871 7.277 -8.983 1.00 90.19 119 ASN A O 1
ATOM 894 N N . LEU A 1 120 ? -4.125 5.269 -8.002 1.00 88.25 120 LEU A N 1
ATOM 895 C CA . LEU A 1 120 ? -2.874 5.297 -7.239 1.00 88.25 120 LEU A CA 1
ATOM 896 C C . LEU A 1 120 ? -1.609 5.125 -8.091 1.00 88.25 120 LEU A C 1
ATOM 898 O O . LEU A 1 120 ? -0.538 5.517 -7.644 1.00 88.25 120 LEU A O 1
ATOM 902 N N . PHE A 1 121 ? -1.729 4.548 -9.288 1.00 89.88 121 PHE A N 1
ATOM 903 C CA . PHE A 1 121 ? -0.592 4.122 -10.116 1.00 89.88 121 PHE A CA 1
ATOM 904 C C . PHE A 1 121 ? -0.493 4.884 -11.445 1.00 89.88 121 PHE A C 1
ATOM 906 O O . PHE A 1 121 ? 0.237 4.475 -12.341 1.00 89.88 121 PHE A O 1
ATOM 913 N N . GLY A 1 122 ? -1.285 5.946 -11.627 1.00 86.44 122 GLY A N 1
ATOM 914 C CA . GLY A 1 122 ? -1.279 6.727 -12.868 1.00 86.44 122 GLY A CA 1
ATOM 915 C C . GLY A 1 122 ? -1.754 5.945 -14.099 1.00 86.44 122 GLY A C 1
ATOM 916 O O . GLY A 1 122 ? -1.366 6.257 -15.223 1.00 86.44 122 GLY A O 1
ATOM 917 N N . VAL A 1 123 ? -2.602 4.928 -13.914 1.00 87.94 123 VAL A N 1
ATOM 918 C CA . VAL A 1 123 ? -3.065 4.057 -15.000 1.00 87.94 123 VAL A CA 1
ATOM 919 C C . VAL A 1 123 ? -3.803 4.874 -16.062 1.00 87.94 123 VAL A C 1
ATOM 921 O O . VAL A 1 123 ? -4.819 5.506 -15.771 1.00 87.94 123 VAL A O 1
ATOM 924 N N . MET A 1 124 ? -3.336 4.811 -17.307 1.00 86.00 124 MET A N 1
ATOM 925 C CA . MET A 1 124 ? -3.989 5.472 -18.437 1.00 86.00 124 MET A CA 1
ATOM 926 C C . MET A 1 124 ? -5.144 4.628 -18.989 1.00 86.00 124 MET A C 1
ATOM 928 O O . MET A 1 124 ? -5.037 3.399 -19.113 1.00 86.00 124 MET A O 1
ATOM 932 N N . GLY A 1 125 ? -6.244 5.284 -19.360 1.00 86.44 125 GLY A N 1
ATOM 933 C CA . GLY A 1 125 ? -7.391 4.641 -19.997 1.00 86.44 125 GLY A CA 1
ATOM 934 C C . GLY A 1 125 ? -8.708 5.397 -19.841 1.00 86.44 125 GLY A C 1
ATOM 935 O O . GLY A 1 125 ? -8.743 6.517 -19.343 1.00 86.44 125 GLY A O 1
ATOM 936 N N . LYS A 1 126 ? -9.793 4.754 -20.289 1.00 87.19 126 LYS A N 1
ATOM 937 C CA . LYS A 1 126 ? -11.186 5.184 -20.091 1.00 87.19 126 LYS A CA 1
ATOM 938 C C . LYS A 1 126 ? -11.885 4.292 -19.045 1.00 87.19 126 LYS A C 1
ATOM 940 O O . LYS A 1 126 ? -11.479 3.132 -18.907 1.00 87.19 126 LYS A O 1
ATOM 945 N N . PRO A 1 127 ? -12.952 4.772 -18.376 1.00 92.50 127 PRO A N 1
ATOM 946 C CA . PRO A 1 127 ? -13.379 6.178 -18.293 1.00 92.50 127 PRO A CA 1
ATOM 947 C C . PRO A 1 127 ? -12.286 7.038 -17.642 1.00 92.50 127 PRO A C 1
ATOM 949 O O . PRO A 1 127 ? -11.411 6.494 -16.980 1.00 92.50 127 PRO A O 1
ATOM 952 N N . PHE A 1 128 ? -12.282 8.350 -17.874 1.00 90.00 128 PHE A N 1
ATOM 953 C CA . PHE A 1 128 ? -11.244 9.249 -17.357 1.00 90.00 128 PHE A CA 1
ATOM 954 C C . PHE A 1 128 ? -11.853 10.522 -16.780 1.00 90.00 128 PHE A C 1
ATOM 956 O O . PHE A 1 128 ? -12.900 10.975 -17.240 1.00 90.00 128 PHE A O 1
ATOM 963 N N . LYS A 1 129 ? -11.156 11.113 -15.806 1.00 82.88 129 LYS A N 1
ATOM 964 C CA . LYS A 1 129 ? -11.563 12.361 -15.136 1.00 82.88 129 LYS A CA 1
ATOM 965 C C . LYS A 1 129 ? -10.598 13.517 -15.383 1.00 82.88 129 LYS A C 1
ATOM 967 O O . LYS A 1 129 ? -10.953 14.678 -15.205 1.00 82.88 129 LYS A O 1
ATOM 972 N N . ARG A 1 130 ? -9.368 13.204 -15.797 1.00 85.56 130 ARG A N 1
ATOM 973 C CA . ARG A 1 130 ? -8.320 14.180 -16.107 1.00 85.56 130 ARG A CA 1
ATOM 974 C C . ARG A 1 130 ? -7.386 13.662 -17.193 1.00 85.56 130 ARG A C 1
ATOM 976 O O . ARG A 1 130 ? -7.258 12.454 -17.393 1.00 85.56 130 ARG A O 1
ATOM 983 N N . SER A 1 131 ? -6.695 14.594 -17.833 1.00 87.25 131 SER A N 1
ATOM 984 C CA . SER A 1 131 ? -5.664 14.317 -18.830 1.00 87.25 131 SER A CA 1
ATOM 985 C C . SER A 1 131 ? -4.324 14.876 -18.367 1.00 87.25 131 SER A C 1
ATOM 987 O O . SER A 1 131 ? -4.270 15.866 -17.637 1.00 87.25 131 SER A O 1
ATOM 989 N N . THR A 1 132 ? -3.246 14.238 -18.796 1.00 79.56 132 THR A N 1
ATOM 990 C CA . THR A 1 132 ? -1.865 14.707 -18.663 1.00 79.56 132 THR A CA 1
ATOM 991 C C . THR A 1 132 ? -1.237 14.795 -20.054 1.00 79.56 132 THR A C 1
ATOM 993 O O . THR A 1 132 ? -1.843 14.385 -21.046 1.00 79.56 132 THR A O 1
ATOM 996 N N . SER A 1 133 ? 0.001 15.281 -20.140 1.00 75.12 133 SER A N 1
ATOM 997 C CA . SER A 1 133 ? 0.823 15.203 -21.358 1.00 75.12 133 SER A CA 1
ATOM 998 C C . SER A 1 133 ? 0.998 13.773 -21.887 1.00 75.12 133 SER A C 1
ATOM 1000 O O . SER A 1 133 ? 1.297 13.593 -23.063 1.00 75.12 133 SER A O 1
ATOM 1002 N N . HIS A 1 134 ? 0.803 12.761 -21.038 1.00 69.81 134 HIS A N 1
ATOM 1003 C CA . HIS A 1 134 ? 1.013 11.349 -21.361 1.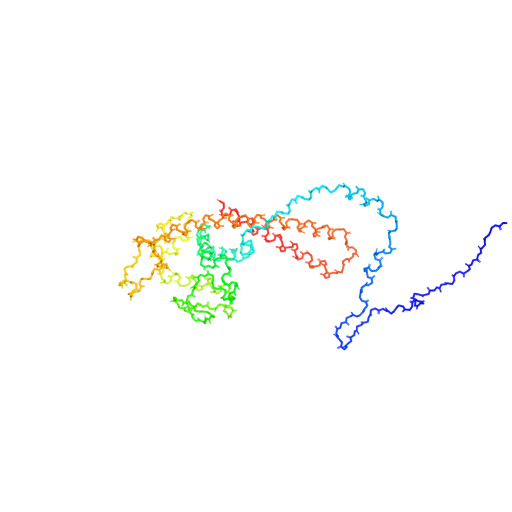00 69.81 134 HIS A CA 1
ATOM 1004 C C . HIS A 1 134 ? -0.281 10.600 -21.722 1.00 69.81 134 HIS A C 1
ATOM 1006 O O . HIS A 1 134 ? -0.216 9.441 -22.128 1.00 69.81 134 HIS A O 1
ATOM 1012 N N . GLY A 1 135 ? -1.454 11.230 -21.584 1.00 82.56 135 GLY A N 1
ATOM 1013 C CA . GLY A 1 135 ? -2.743 10.631 -21.936 1.00 82.56 135 GLY A CA 1
ATOM 1014 C C . GLY A 1 135 ? -3.856 10.904 -20.926 1.00 82.56 135 GLY A C 1
ATOM 1015 O O . GLY A 1 135 ? -3.762 11.787 -20.075 1.00 82.56 135 GLY A O 1
ATOM 1016 N N . THR A 1 136 ? -4.949 10.150 -21.035 1.00 89.56 136 THR A N 1
ATOM 1017 C CA . THR A 1 136 ? -6.101 10.260 -20.130 1.00 89.56 136 THR A CA 1
ATOM 1018 C C . THR A 1 136 ? -5.937 9.327 -18.934 1.00 89.56 136 THR A C 1
ATOM 1020 O O . THR A 1 136 ? -5.825 8.112 -19.114 1.00 89.56 136 THR A O 1
ATOM 1023 N N . VAL A 1 137 ? -5.969 9.872 -17.718 1.00 89.56 137 VAL A N 1
ATOM 1024 C CA . VAL A 1 137 ? -5.837 9.090 -16.481 1.00 89.56 137 VAL A CA 1
ATOM 1025 C C . VAL A 1 137 ? -7.175 8.454 -16.135 1.00 89.56 137 VAL A C 1
ATOM 1027 O O . VAL A 1 137 ? -8.186 9.150 -15.996 1.00 89.56 137 VAL A O 1
ATOM 1030 N N . LYS A 1 138 ? -7.170 7.129 -15.986 1.00 91.94 138 LYS A N 1
ATOM 1031 C CA . LYS A 1 138 ? -8.375 6.338 -15.749 1.00 91.94 138 LYS A CA 1
ATOM 1032 C C . LYS A 1 138 ? -9.020 6.696 -14.408 1.00 91.94 138 LYS A C 1
ATOM 1034 O O . LYS A 1 138 ? -8.317 6.871 -13.415 1.00 91.94 138 LYS A O 1
ATOM 1039 N N . ASP A 1 139 ? -10.343 6.789 -14.402 1.00 92.50 139 ASP A N 1
ATOM 1040 C CA . ASP A 1 139 ? -11.180 7.085 -13.241 1.00 92.50 139 ASP A CA 1
ATOM 1041 C C . ASP A 1 139 ? -11.837 5.807 -12.711 1.00 92.50 139 ASP A C 1
ATOM 1043 O O . ASP A 1 139 ? -12.538 5.112 -13.449 1.00 92.50 139 ASP A O 1
ATOM 1047 N N . TYR A 1 140 ? -11.623 5.512 -11.428 1.00 90.94 140 TYR A N 1
ATOM 1048 C CA . TYR A 1 140 ? -12.190 4.348 -10.748 1.00 90.94 140 TYR A CA 1
ATOM 1049 C C . TYR A 1 140 ? -13.310 4.692 -9.763 1.00 90.94 140 TYR A C 1
ATOM 1051 O O . TYR A 1 140 ? -13.845 3.783 -9.125 1.00 90.94 140 TYR A O 1
ATOM 1059 N N . SER A 1 141 ? -13.713 5.962 -9.650 1.00 88.94 141 SER A N 1
ATOM 1060 C CA . SER A 1 141 ? -14.758 6.398 -8.707 1.00 88.94 141 SER A CA 1
ATOM 1061 C C . SER A 1 141 ? -16.079 5.631 -8.867 1.00 88.94 141 SER A C 1
ATOM 1063 O O . SER A 1 141 ? -16.708 5.286 -7.872 1.00 88.94 141 SER A O 1
ATOM 1065 N N . ASN A 1 142 ? -16.438 5.267 -10.102 1.00 87.06 142 ASN A N 1
ATOM 1066 C CA . ASN A 1 142 ? -17.631 4.472 -10.428 1.00 87.06 142 ASN A CA 1
ATOM 1067 C C . ASN A 1 142 ? -17.321 3.012 -10.807 1.00 87.06 142 ASN A C 1
ATOM 1069 O O . ASN A 1 142 ? -18.182 2.320 -11.344 1.00 87.06 142 ASN A O 1
ATOM 1073 N N . LEU A 1 143 ? -16.090 2.542 -10.573 1.00 89.94 143 LEU A N 1
ATOM 1074 C CA . LEU A 1 143 ? -15.641 1.193 -10.946 1.00 89.94 143 LEU A CA 1
ATOM 1075 C C . LEU A 1 143 ? -15.286 0.313 -9.744 1.00 89.94 143 LEU A C 1
ATOM 1077 O O . LEU A 1 143 ? -14.796 -0.792 -9.944 1.00 89.94 143 LEU A O 1
ATOM 1081 N N . GLY A 1 144 ? -15.511 0.785 -8.515 1.00 82.44 144 GLY A N 1
ATOM 1082 C CA . GLY A 1 144 ? -15.112 0.087 -7.286 1.00 82.44 144 GLY A CA 1
ATOM 1083 C C . GLY A 1 144 ? -13.892 0.694 -6.580 1.00 82.44 144 GLY A C 1
ATOM 1084 O O . GLY A 1 144 ? -13.296 0.043 -5.725 1.00 82.44 144 GLY A O 1
ATOM 1085 N N . GLY A 1 145 ? -13.502 1.928 -6.924 1.00 89.31 145 GLY A N 1
ATOM 1086 C CA . GLY A 1 145 ? -12.498 2.702 -6.192 1.00 89.31 145 GLY A CA 1
ATOM 1087 C C . GLY A 1 145 ? -11.109 2.058 -6.183 1.00 89.31 145 GLY A C 1
ATOM 1088 O O . GLY A 1 145 ? -10.623 1.581 -7.211 1.00 89.31 145 GLY A O 1
ATOM 1089 N N . TYR A 1 146 ? -10.456 2.046 -5.017 1.00 87.12 146 TYR A N 1
ATOM 1090 C CA . TYR A 1 146 ? -9.079 1.558 -4.873 1.00 87.12 146 TYR A CA 1
ATOM 1091 C C . TYR A 1 146 ? -8.912 0.078 -5.236 1.00 87.12 146 TYR A C 1
ATOM 1093 O O . TYR A 1 146 ? -7.909 -0.282 -5.850 1.00 87.12 146 TYR A O 1
ATOM 1101 N N . GLN A 1 147 ? -9.900 -0.775 -4.947 1.00 89.06 147 GLN A N 1
ATOM 1102 C CA . GLN A 1 147 ? -9.835 -2.199 -5.292 1.00 89.06 147 GLN A CA 1
ATOM 1103 C C . GLN A 1 147 ? -9.805 -2.419 -6.813 1.00 89.06 147 GLN A C 1
ATOM 1105 O O . GLN A 1 147 ? -9.056 -3.262 -7.317 1.00 89.06 147 GLN A O 1
ATOM 1110 N N . ALA A 1 148 ? -10.585 -1.633 -7.557 1.00 89.00 148 ALA A N 1
ATOM 1111 C CA . ALA A 1 148 ? -10.582 -1.667 -9.014 1.00 89.00 148 ALA A CA 1
ATOM 1112 C C . ALA A 1 148 ? -9.273 -1.121 -9.595 1.00 89.00 148 ALA A C 1
ATOM 1114 O O . ALA A 1 148 ? -8.733 -1.706 -10.535 1.00 89.00 148 ALA A O 1
ATOM 1115 N N . ALA A 1 149 ? -8.727 -0.056 -8.997 1.00 90.62 149 ALA A N 1
ATOM 1116 C CA . ALA A 1 149 ? -7.430 0.495 -9.376 1.00 90.62 149 ALA A CA 1
ATOM 1117 C C . ALA A 1 149 ? -6.286 -0.514 -9.170 1.00 90.62 149 ALA A C 1
ATOM 1119 O O . ALA A 1 149 ? -5.462 -0.692 -10.065 1.00 90.62 149 ALA A O 1
ATOM 1120 N N . LEU A 1 150 ? -6.266 -1.217 -8.032 1.00 91.12 150 LEU A N 1
ATOM 1121 C CA . LEU A 1 150 ? -5.300 -2.282 -7.737 1.00 91.12 150 LEU A CA 1
ATOM 1122 C C . LEU A 1 150 ? -5.427 -3.457 -8.709 1.00 91.12 150 LEU A C 1
ATOM 1124 O O . LEU A 1 150 ? -4.429 -3.948 -9.230 1.00 91.12 150 LEU A O 1
ATOM 1128 N N . THR A 1 151 ? -6.657 -3.880 -8.997 1.00 92.56 151 THR A N 1
ATOM 1129 C CA . THR A 1 151 ? -6.914 -4.976 -9.937 1.00 92.56 151 THR A CA 1
ATOM 1130 C C . THR A 1 151 ? -6.442 -4.628 -11.350 1.00 92.56 151 THR A C 1
ATOM 1132 O O . THR A 1 151 ? -5.760 -5.436 -11.977 1.00 92.56 151 THR A O 1
ATOM 1135 N N . ASP A 1 152 ? -6.758 -3.430 -11.852 1.00 91.69 152 ASP A N 1
ATOM 1136 C CA . ASP A 1 152 ? -6.315 -2.995 -13.184 1.00 91.69 152 ASP A CA 1
ATOM 1137 C C . ASP A 1 152 ? -4.794 -2.804 -13.247 1.00 91.69 152 ASP A C 1
ATOM 1139 O O . ASP A 1 152 ? -4.169 -3.184 -14.237 1.00 91.69 152 ASP A O 1
ATOM 1143 N N . TYR A 1 153 ? -4.178 -2.292 -12.175 1.00 91.50 153 TYR A N 1
ATOM 1144 C CA . TYR A 1 153 ? -2.722 -2.228 -12.057 1.00 91.50 153 TYR A CA 1
ATOM 1145 C C . TYR A 1 153 ? -2.093 -3.619 -12.220 1.00 91.50 153 TYR A C 1
ATOM 1147 O O . TYR A 1 153 ? -1.308 -3.802 -13.146 1.00 91.50 153 TYR A O 1
ATOM 1155 N N . PHE A 1 154 ? -2.490 -4.621 -11.426 1.00 89.94 154 PHE A N 1
ATOM 1156 C CA . PHE A 1 154 ? -1.929 -5.974 -11.550 1.00 89.94 154 PHE A CA 1
ATOM 1157 C C . PHE A 1 154 ? -2.205 -6.599 -12.926 1.00 89.94 154 PHE A C 1
ATOM 1159 O O . PHE A 1 154 ? -1.297 -7.159 -13.528 1.00 89.94 154 PHE A O 1
ATOM 1166 N N . ASN A 1 155 ? -3.406 -6.420 -13.489 1.00 89.06 155 ASN A N 1
ATOM 1167 C CA . ASN A 1 155 ? -3.728 -6.925 -14.830 1.00 89.06 155 ASN A CA 1
ATOM 1168 C C . ASN A 1 155 ? -2.834 -6.313 -15.923 1.00 89.06 155 ASN A C 1
ATOM 1170 O O . ASN A 1 155 ? -2.415 -7.001 -16.855 1.00 89.06 155 ASN A O 1
ATOM 1174 N N . LYS A 1 156 ? -2.549 -5.007 -15.841 1.00 85.81 156 LYS A N 1
ATOM 1175 C CA . LYS A 1 156 ? -1.635 -4.328 -16.772 1.00 85.81 156 LYS A CA 1
ATOM 1176 C C . LYS A 1 156 ? -0.195 -4.737 -16.538 1.00 85.81 156 LYS A C 1
ATOM 1178 O O . LYS A 1 156 ? 0.561 -4.837 -17.504 1.00 85.81 156 LYS A O 1
ATOM 1183 N N . ILE A 1 157 ? 0.164 -4.958 -15.281 1.00 85.38 157 ILE A N 1
ATOM 1184 C CA . ILE A 1 157 ? 1.506 -5.352 -14.908 1.00 85.38 157 ILE A CA 1
ATOM 1185 C C . ILE A 1 157 ? 1.832 -6.738 -15.445 1.00 85.38 157 ILE A C 1
ATOM 1187 O O . ILE A 1 157 ? 2.780 -6.877 -16.212 1.00 85.38 157 ILE A O 1
ATOM 1191 N N . ASP A 1 158 ? 0.975 -7.720 -15.181 1.00 83.19 158 ASP A N 1
ATOM 1192 C CA . ASP A 1 158 ? 1.148 -9.092 -15.661 1.00 83.19 158 ASP A CA 1
ATOM 1193 C C . ASP A 1 158 ? 1.164 -9.175 -17.196 1.00 83.19 158 ASP A C 1
ATOM 1195 O O . ASP A 1 158 ? 1.881 -9.990 -17.775 1.00 83.19 158 ASP A O 1
ATOM 1199 N N . LYS A 1 159 ? 0.408 -8.299 -17.873 1.00 83.31 159 LYS A N 1
ATOM 1200 C CA . LYS A 1 159 ? 0.359 -8.247 -19.338 1.00 83.31 159 LYS A CA 1
ATOM 1201 C C . LYS A 1 159 ? 1.631 -7.676 -19.974 1.00 83.31 159 LYS A C 1
ATOM 1203 O O . LYS A 1 159 ? 2.026 -8.149 -21.036 1.00 83.31 159 LYS A O 1
ATOM 1208 N N . ASN A 1 160 ? 2.218 -6.630 -19.390 1.00 80.81 160 ASN A N 1
ATOM 1209 C CA . ASN A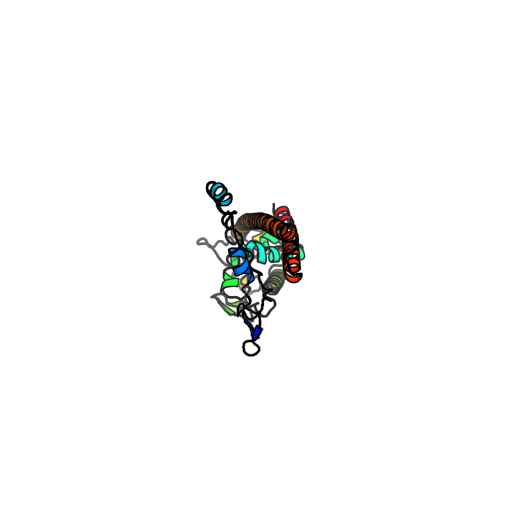 1 160 ? 3.280 -5.849 -20.041 1.00 80.81 160 ASN A CA 1
ATOM 1210 C C . ASN A 1 160 ? 4.676 -6.079 -19.434 1.00 80.81 160 ASN A C 1
ATOM 1212 O O . ASN A 1 160 ? 5.677 -5.822 -20.100 1.00 80.81 160 ASN A O 1
ATOM 1216 N N . TRP A 1 161 ? 4.743 -6.574 -18.197 1.00 84.50 161 TRP A N 1
ATOM 1217 C CA . TRP A 1 161 ? 5.956 -6.716 -17.389 1.00 84.50 161 TRP A CA 1
ATOM 1218 C C . TRP A 1 161 ? 5.940 -8.065 -16.660 1.00 84.50 161 TRP A C 1
ATOM 1220 O O . TRP A 1 161 ? 5.859 -8.146 -15.436 1.00 84.50 161 TRP A O 1
ATOM 1230 N N . SER A 1 162 ? 6.008 -9.160 -17.423 1.00 79.31 162 SER A N 1
ATOM 1231 C CA . SER A 1 162 ? 5.825 -10.536 -16.925 1.00 79.31 162 SER A CA 1
ATOM 1232 C C . SER A 1 162 ? 6.778 -10.937 -15.789 1.00 79.31 162 SER A C 1
ATOM 1234 O O . SER A 1 162 ? 6.432 -11.771 -14.949 1.00 79.31 162 SER A O 1
ATOM 1236 N N . HIS A 1 163 ? 7.964 -10.328 -15.730 1.00 85.69 163 HIS A N 1
ATOM 1237 C CA . HIS A 1 163 ? 8.948 -10.554 -14.669 1.00 85.69 163 HIS A CA 1
ATOM 1238 C C . HIS A 1 163 ? 8.528 -9.967 -13.313 1.00 85.69 163 HIS A C 1
ATOM 1240 O O . HIS A 1 163 ? 9.018 -10.429 -12.280 1.00 85.69 163 HIS A O 1
ATOM 1246 N N . PHE A 1 164 ? 7.573 -9.030 -13.283 1.00 89.75 164 PHE A N 1
ATOM 1247 C CA . PHE A 1 164 ? 7.074 -8.436 -12.045 1.00 89.75 164 PHE A CA 1
ATOM 1248 C C . PHE A 1 164 ? 6.533 -9.483 -11.065 1.00 89.75 164 PHE A C 1
ATOM 1250 O O . PHE A 1 164 ? 6.892 -9.499 -9.889 1.00 89.75 164 PHE A O 1
ATOM 1257 N N . SER A 1 165 ? 5.719 -10.413 -11.572 1.00 88.25 165 SER A N 1
ATOM 1258 C CA . SER A 1 165 ? 5.111 -11.490 -10.781 1.00 88.25 165 SER A CA 1
ATOM 1259 C C . SER A 1 165 ? 6.136 -12.395 -10.081 1.00 88.25 165 SER A C 1
ATOM 1261 O O . SER A 1 165 ? 5.814 -13.037 -9.080 1.00 88.25 165 SER A O 1
ATOM 1263 N N . SER A 1 166 ? 7.366 -12.452 -10.604 1.00 91.25 166 SER A N 1
ATOM 1264 C CA . SER A 1 166 ? 8.474 -13.191 -9.999 1.00 91.25 166 SER A CA 1
ATOM 1265 C C . SER A 1 166 ? 9.148 -12.364 -8.909 1.00 91.25 166 SER A C 1
ATOM 1267 O O . SER A 1 166 ? 9.318 -12.859 -7.799 1.00 91.25 166 SER A O 1
ATOM 1269 N N . ILE A 1 167 ? 9.458 -11.090 -9.175 1.00 94.12 167 ILE A N 1
ATOM 1270 C CA . ILE A 1 167 ? 10.189 -10.262 -8.204 1.00 94.12 167 ILE A CA 1
ATOM 1271 C C . ILE A 1 167 ? 9.378 -9.965 -6.939 1.00 94.12 167 ILE A C 1
ATOM 1273 O O . ILE A 1 167 ? 9.954 -9.916 -5.856 1.00 94.12 167 ILE A O 1
ATOM 1277 N N . ILE A 1 168 ? 8.046 -9.838 -7.026 1.00 95.25 168 ILE A N 1
ATOM 1278 C CA . ILE A 1 168 ? 7.217 -9.573 -5.836 1.00 95.25 168 ILE A CA 1
ATOM 1279 C C . ILE A 1 168 ? 7.199 -10.743 -4.849 1.00 95.25 168 ILE A C 1
ATOM 1281 O O . ILE A 1 168 ? 6.768 -10.567 -3.714 1.00 95.25 168 ILE A O 1
ATOM 1285 N N . LYS A 1 169 ? 7.639 -11.936 -5.256 1.00 96.44 169 LYS A N 1
ATOM 1286 C CA . LYS A 1 169 ? 7.711 -13.120 -4.391 1.00 96.44 169 LYS A CA 1
ATOM 1287 C C . LYS A 1 169 ? 9.037 -13.220 -3.642 1.00 96.44 169 LYS A C 1
ATOM 1289 O O . LYS A 1 169 ? 9.140 -14.026 -2.726 1.00 96.44 169 LYS A O 1
ATOM 1294 N N . ASN A 1 170 ? 10.035 -12.419 -4.013 1.00 95.12 170 ASN A N 1
ATOM 1295 C CA . ASN A 1 170 ? 11.362 -12.487 -3.415 1.00 95.12 170 ASN A CA 1
ATOM 1296 C C . ASN A 1 170 ? 11.391 -11.763 -2.065 1.00 95.12 170 ASN A C 1
ATOM 1298 O O . ASN A 1 170 ? 10.876 -10.652 -1.936 1.00 95.12 170 ASN A O 1
ATOM 1302 N N . ASP A 1 171 ? 12.054 -12.348 -1.070 1.00 92.94 171 ASP A N 1
ATOM 1303 C CA . ASP A 1 171 ? 12.265 -11.698 0.234 1.00 92.94 171 ASP A CA 1
ATOM 1304 C C . ASP A 1 171 ? 13.340 -10.602 0.181 1.00 92.94 171 ASP A C 1
ATOM 1306 O O . ASP A 1 171 ? 13.413 -9.739 1.053 1.00 92.94 171 ASP A O 1
ATOM 1310 N N . THR A 1 172 ? 14.167 -10.603 -0.866 1.00 94.06 172 THR A N 1
ATOM 1311 C CA . THR A 1 172 ? 15.155 -9.559 -1.159 1.00 94.06 172 THR A CA 1
ATOM 1312 C C . THR A 1 172 ? 14.955 -9.059 -2.584 1.00 94.06 172 THR A C 1
ATOM 1314 O O . THR A 1 172 ? 14.776 -9.855 -3.502 1.00 94.06 172 THR A O 1
ATOM 1317 N N . ILE A 1 173 ? 14.977 -7.738 -2.766 1.00 95.00 173 ILE A N 1
ATOM 1318 C CA . ILE A 1 173 ? 14.782 -7.074 -4.059 1.00 95.00 173 ILE A CA 1
ATOM 1319 C C . ILE A 1 173 ? 15.915 -6.067 -4.243 1.00 95.00 173 ILE A C 1
ATOM 1321 O O . ILE A 1 173 ? 16.147 -5.237 -3.361 1.00 95.00 173 ILE A O 1
ATOM 1325 N N . THR A 1 174 ? 16.610 -6.136 -5.374 1.00 95.75 174 THR A N 1
ATOM 1326 C CA . THR A 1 174 ? 17.651 -5.173 -5.759 1.00 95.75 174 THR A CA 1
ATOM 1327 C C . THR A 1 174 ? 17.125 -4.152 -6.771 1.00 95.75 174 THR A C 1
ATOM 1329 O O . THR A 1 174 ? 16.050 -4.322 -7.345 1.00 95.75 174 THR A O 1
ATOM 1332 N N . ALA A 1 175 ? 17.880 -3.075 -7.005 1.00 95.06 175 ALA A N 1
ATOM 1333 C CA . ALA A 1 175 ? 17.542 -2.095 -8.040 1.00 95.06 175 ALA A CA 1
ATOM 1334 C C . ALA A 1 175 ? 17.535 -2.736 -9.441 1.00 95.06 175 ALA A C 1
ATOM 1336 O O . ALA A 1 175 ? 16.605 -2.513 -10.206 1.00 95.06 175 ALA A O 1
ATOM 1337 N N . ASP A 1 176 ? 18.508 -3.607 -9.727 1.00 94.25 176 ASP A N 1
ATOM 1338 C CA . ASP A 1 176 ? 18.602 -4.349 -10.991 1.00 94.25 176 ASP A CA 1
ATOM 1339 C C . ASP A 1 176 ? 17.410 -5.306 -11.193 1.00 94.25 176 ASP A C 1
ATOM 1341 O O . ASP A 1 176 ? 16.888 -5.404 -12.301 1.00 94.25 176 ASP A O 1
ATOM 1345 N N . ASP A 1 177 ? 16.905 -5.953 -10.132 1.00 94.88 177 ASP A N 1
ATOM 1346 C CA . ASP A 1 177 ? 15.683 -6.775 -10.220 1.00 94.88 177 ASP A CA 1
ATOM 1347 C C . ASP A 1 177 ? 14.463 -5.942 -10.627 1.00 94.88 177 ASP A C 1
ATOM 1349 O O . ASP A 1 177 ? 13.647 -6.376 -11.445 1.00 94.88 177 ASP A O 1
ATOM 1353 N N . ILE A 1 178 ? 14.339 -4.739 -10.059 1.00 94.25 178 ILE A N 1
ATOM 1354 C CA . ILE A 1 178 ? 13.272 -3.795 -10.398 1.00 94.25 178 ILE A CA 1
ATOM 1355 C C . ILE A 1 178 ? 13.428 -3.352 -11.854 1.00 94.25 178 ILE A C 1
ATOM 1357 O O . ILE A 1 178 ? 12.459 -3.401 -12.612 1.00 94.25 178 ILE A O 1
ATOM 1361 N N . ASP A 1 179 ? 14.637 -2.974 -12.265 1.00 91.94 179 ASP A N 1
ATOM 1362 C CA . ASP A 1 179 ? 14.892 -2.502 -13.622 1.00 91.94 179 ASP A CA 1
ATOM 1363 C C . ASP A 1 179 ? 14.613 -3.574 -14.680 1.00 91.94 179 ASP A C 1
ATOM 1365 O O . ASP A 1 179 ? 13.954 -3.295 -15.687 1.00 91.94 179 ASP A O 1
ATOM 1369 N N . LYS A 1 180 ? 14.994 -4.829 -14.414 1.00 90.75 180 LYS A N 1
ATOM 1370 C CA . LYS A 1 180 ? 14.605 -5.982 -15.241 1.00 90.75 180 LYS A CA 1
ATOM 1371 C C . LYS A 1 180 ? 13.097 -6.156 -15.309 1.00 90.75 180 LYS A C 1
ATOM 1373 O O . LYS A 1 180 ? 12.557 -6.423 -16.380 1.00 90.75 180 LYS A O 1
ATOM 1378 N N . ALA A 1 181 ? 12.411 -6.049 -14.172 1.00 90.81 181 ALA A N 1
ATOM 1379 C CA . ALA A 1 181 ? 10.974 -6.266 -14.125 1.00 90.81 181 ALA A CA 1
ATOM 1380 C C . ALA A 1 181 ? 10.204 -5.215 -14.929 1.00 90.81 181 ALA A C 1
ATOM 1382 O O . ALA A 1 181 ? 9.222 -5.558 -15.581 1.00 90.81 181 ALA A O 1
ATOM 1383 N N . PHE A 1 182 ? 10.667 -3.965 -14.923 1.00 88.06 182 PHE A N 1
ATOM 1384 C CA . PHE A 1 182 ? 9.965 -2.833 -15.528 1.00 88.06 182 PHE A CA 1
ATOM 1385 C C . PHE A 1 182 ? 10.519 -2.370 -16.881 1.00 88.06 182 PHE A C 1
ATOM 1387 O O . PHE A 1 182 ? 9.985 -1.415 -17.458 1.00 88.06 182 PHE A O 1
ATOM 1394 N N . ASN A 1 183 ? 11.530 -3.064 -17.417 1.00 87.06 183 ASN A N 1
ATOM 1395 C CA . ASN A 1 183 ? 12.292 -2.658 -18.602 1.00 87.06 183 ASN A CA 1
ATOM 1396 C C . ASN A 1 183 ? 12.812 -1.214 -18.468 1.00 87.06 183 ASN A C 1
ATOM 1398 O O . ASN A 1 183 ? 12.568 -0.366 -19.330 1.00 87.06 183 ASN A O 1
ATOM 1402 N N . THR A 1 184 ? 13.463 -0.922 -17.344 1.00 86.94 184 THR A N 1
ATOM 1403 C CA . THR A 1 184 ? 14.055 0.381 -17.007 1.00 86.94 184 THR A CA 1
ATOM 1404 C C . THR A 1 184 ? 15.563 0.245 -16.780 1.00 86.94 184 THR A C 1
ATOM 1406 O O . THR A 1 184 ? 16.131 -0.818 -17.039 1.00 86.94 184 THR A O 1
ATOM 1409 N N . GLY A 1 185 ? 16.250 1.319 -16.384 1.00 86.88 185 GLY A N 1
ATOM 1410 C CA . GLY A 1 185 ? 17.699 1.279 -16.183 1.00 86.88 185 GLY A CA 1
ATOM 1411 C C . GLY A 1 185 ? 18.462 0.855 -17.439 1.00 86.88 185 GLY A C 1
ATOM 1412 O O . GLY A 1 185 ? 18.235 1.370 -18.536 1.00 86.88 185 GLY A O 1
ATOM 1413 N N . THR A 1 186 ? 19.347 -0.129 -17.293 1.00 86.69 186 THR A N 1
ATOM 1414 C CA . THR A 1 186 ? 20.111 -0.718 -18.406 1.00 86.69 186 THR A CA 1
ATOM 1415 C C . THR A 1 186 ? 19.265 -1.604 -19.329 1.00 86.69 186 THR A C 1
ATOM 1417 O O . THR A 1 186 ? 19.698 -1.906 -20.440 1.00 86.69 186 THR A O 1
ATOM 1420 N N . TYR A 1 187 ? 18.052 -1.987 -18.910 1.00 86.00 187 TYR A N 1
ATOM 1421 C CA . TYR A 1 187 ? 17.081 -2.764 -19.697 1.00 86.00 187 TYR A CA 1
ATOM 1422 C C . TYR A 1 187 ? 16.099 -1.869 -20.457 1.00 86.00 187 TYR A C 1
ATOM 1424 O O . TYR A 1 187 ? 15.127 -2.361 -21.037 1.00 86.00 187 TYR A O 1
ATOM 1432 N N . TYR A 1 188 ? 16.332 -0.554 -20.442 1.00 79.62 188 TYR A N 1
ATOM 1433 C CA . TYR A 1 188 ? 15.465 0.403 -21.097 1.00 79.62 188 TYR A CA 1
ATOM 1434 C C . TYR A 1 188 ? 15.439 0.177 -22.623 1.00 79.62 188 TYR A C 1
ATOM 1436 O O . TYR A 1 188 ? 16.486 0.219 -23.276 1.00 79.62 188 TYR A O 1
ATOM 1444 N N . PRO A 1 189 ? 14.257 -0.060 -23.222 1.00 74.50 189 PRO A N 1
ATOM 1445 C CA . PRO A 1 189 ? 14.131 -0.381 -24.635 1.00 74.50 189 PRO A CA 1
ATOM 1446 C C . PRO A 1 189 ? 14.491 0.812 -25.521 1.00 74.50 189 PRO A C 1
ATOM 1448 O O . PRO A 1 189 ? 14.135 1.966 -25.254 1.00 74.50 189 PRO A O 1
ATOM 1451 N N . THR A 1 190 ? 15.122 0.523 -26.657 1.00 75.00 190 THR A N 1
ATOM 1452 C CA . THR A 1 190 ? 15.380 1.525 -27.695 1.00 75.00 190 THR A CA 1
ATOM 1453 C C . THR A 1 190 ? 14.069 2.137 -28.207 1.00 75.00 190 THR A C 1
ATOM 1455 O O . THR A 1 190 ? 12.986 1.558 -28.090 1.00 75.00 190 THR A O 1
ATOM 1458 N N . ALA A 1 191 ? 14.135 3.315 -28.839 1.00 69.06 191 ALA A N 1
ATOM 1459 C CA . ALA A 1 191 ? 12.946 3.966 -29.402 1.00 69.06 191 ALA A CA 1
ATOM 1460 C C . ALA A 1 191 ? 12.151 3.041 -30.346 1.00 69.06 191 ALA A C 1
ATOM 1462 O O . ALA A 1 191 ? 10.927 2.982 -30.263 1.00 69.06 191 ALA A O 1
ATOM 1463 N N . LYS A 1 192 ? 12.844 2.256 -31.180 1.00 68.44 192 LYS A N 1
ATOM 1464 C CA . LYS A 1 192 ? 12.220 1.294 -32.098 1.00 68.44 192 LYS A CA 1
ATOM 1465 C C . LYS A 1 192 ? 11.472 0.176 -31.356 1.00 68.44 192 LYS A C 1
ATOM 1467 O O . LYS A 1 192 ? 10.379 -0.193 -31.774 1.00 68.44 192 LYS A O 1
ATOM 1472 N N . GLU A 1 193 ? 12.018 -0.332 -30.252 1.00 69.50 193 GLU A N 1
ATOM 1473 C CA . GLU A 1 193 ? 11.393 -1.386 -29.435 1.00 69.50 193 GLU A CA 1
ATOM 1474 C C . GLU A 1 193 ? 10.165 -0.884 -28.667 1.00 69.50 193 GLU A C 1
ATOM 1476 O O . GLU A 1 193 ? 9.164 -1.601 -28.575 1.00 69.50 193 GLU A O 1
ATOM 1481 N N . ARG A 1 194 ? 10.188 0.381 -28.219 1.00 65.25 194 ARG A N 1
ATOM 1482 C CA . ARG A 1 194 ? 9.026 1.048 -27.601 1.00 65.25 194 ARG A CA 1
ATOM 1483 C C . ARG A 1 194 ? 7.838 1.160 -28.555 1.00 65.25 194 ARG A C 1
ATOM 1485 O O . ARG A 1 194 ? 6.696 0.997 -28.136 1.00 65.25 194 ARG A O 1
ATOM 1492 N N . HIS A 1 195 ? 8.089 1.390 -29.844 1.00 56.12 195 HIS A N 1
ATOM 1493 C CA . HIS A 1 195 ? 7.044 1.422 -30.874 1.00 56.12 195 HIS A CA 1
ATOM 1494 C C . HIS A 1 195 ? 6.619 0.024 -31.373 1.00 56.12 195 HIS A C 1
ATOM 1496 O O . HIS A 1 195 ? 5.634 -0.075 -32.101 1.00 56.12 195 HIS A O 1
ATOM 1502 N N . GLY A 1 196 ? 7.323 -1.046 -30.971 1.00 52.75 196 GLY A N 1
ATOM 1503 C CA . GLY A 1 196 ? 7.093 -2.437 -31.393 1.00 52.75 196 GLY A CA 1
ATOM 1504 C C . GLY A 1 196 ? 6.489 -3.369 -30.332 1.00 52.75 196 GLY A C 1
ATOM 1505 O O . GLY A 1 196 ? 6.331 -4.555 -30.605 1.00 52.75 196 GLY A O 1
ATOM 1506 N N . GLY A 1 197 ? 6.154 -2.860 -29.138 1.00 50.03 197 GLY A N 1
ATOM 1507 C CA . GLY A 1 197 ? 5.398 -3.596 -28.111 1.00 50.03 197 GLY A CA 1
ATOM 1508 C C . GLY A 1 197 ? 6.124 -3.873 -26.788 1.00 50.03 197 GLY A C 1
ATOM 1509 O O . GLY A 1 197 ? 5.488 -4.387 -25.870 1.00 50.03 197 GLY A O 1
ATOM 1510 N N . LYS A 1 198 ? 7.411 -3.518 -26.641 1.00 60.47 198 LYS A N 1
ATOM 1511 C CA . LYS A 1 198 ? 8.116 -3.559 -25.345 1.00 60.47 198 LYS A CA 1
ATOM 1512 C C . LYS A 1 198 ? 8.107 -2.168 -24.715 1.00 60.47 198 LYS A C 1
ATOM 1514 O O . LYS A 1 198 ? 8.871 -1.295 -25.121 1.00 60.47 198 LYS A O 1
ATOM 1519 N N . TYR A 1 199 ? 7.228 -1.951 -23.741 1.00 70.12 199 TYR A N 1
ATOM 1520 C CA . TYR A 1 199 ? 7.104 -0.668 -23.049 1.00 70.12 199 TYR A CA 1
ATOM 1521 C C . TYR A 1 199 ? 7.916 -0.671 -21.747 1.00 70.12 199 TYR A C 1
ATOM 1523 O O . TYR A 1 199 ? 7.868 -1.632 -20.977 1.00 70.12 199 TYR A O 1
ATOM 1531 N N . ALA A 1 200 ? 8.656 0.410 -21.501 1.00 78.75 200 ALA A N 1
ATOM 1532 C CA . ALA A 1 200 ? 9.203 0.709 -20.181 1.00 78.75 200 ALA A CA 1
ATOM 1533 C C . ALA A 1 200 ? 8.092 1.253 -19.282 1.00 78.75 200 ALA A C 1
ATOM 1535 O O . ALA A 1 200 ? 7.220 1.982 -19.765 1.00 78.75 200 ALA A O 1
ATOM 1536 N N . TYR A 1 201 ? 8.124 0.924 -17.992 1.00 78.62 201 TYR A N 1
ATOM 1537 C CA . TYR A 1 201 ? 7.163 1.483 -17.034 1.00 78.62 201 TY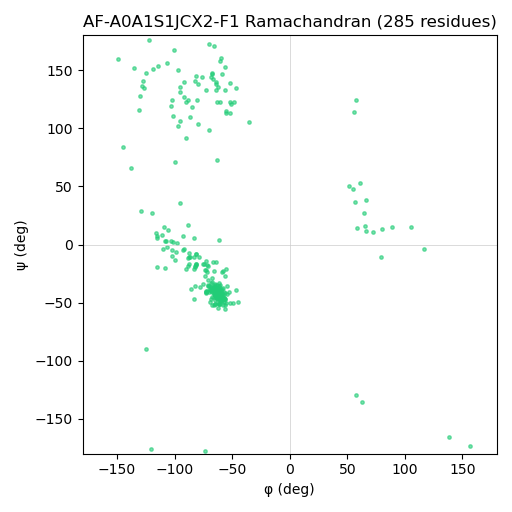R A CA 1
ATOM 1538 C C . TYR A 1 201 ? 7.351 2.993 -16.854 1.00 78.62 201 TYR A C 1
ATOM 1540 O O . TYR A 1 201 ? 6.382 3.749 -16.845 1.00 78.62 201 TYR A O 1
ATOM 1548 N N . ASN A 1 202 ? 8.606 3.430 -16.762 1.00 77.06 202 ASN A N 1
ATOM 1549 C CA . ASN A 1 202 ? 8.995 4.826 -16.639 1.00 77.06 202 ASN A CA 1
ATOM 1550 C C . ASN A 1 202 ? 10.029 5.164 -17.723 1.00 77.06 202 ASN A C 1
ATOM 1552 O O . ASN A 1 202 ? 10.888 4.344 -18.034 1.00 77.06 202 ASN A O 1
ATOM 1556 N N . ALA A 1 203 ? 9.917 6.358 -18.306 1.00 75.25 203 ALA A N 1
ATOM 1557 C CA . ALA A 1 203 ? 10.764 6.834 -19.402 1.00 75.25 203 ALA A CA 1
ATOM 1558 C C . ALA A 1 203 ? 11.636 8.037 -19.017 1.00 75.25 203 ALA A C 1
ATOM 1560 O O . ALA A 1 203 ? 12.266 8.636 -19.891 1.00 75.25 203 ALA A O 1
ATOM 1561 N N . ASP A 1 204 ? 11.649 8.401 -17.736 1.00 75.00 204 ASP A N 1
ATOM 1562 C CA . ASP A 1 204 ? 12.373 9.566 -17.253 1.00 75.00 204 ASP A CA 1
ATOM 1563 C C . ASP A 1 204 ? 13.870 9.267 -17.270 1.00 75.00 204 ASP A C 1
ATOM 1565 O O . ASP A 1 204 ? 14.323 8.207 -16.837 1.00 75.00 204 ASP A O 1
ATOM 1569 N N . MET A 1 205 ? 14.645 10.201 -17.803 1.00 78.81 205 MET A N 1
ATOM 1570 C CA . MET A 1 205 ? 16.097 10.111 -17.851 1.00 78.81 205 MET A CA 1
ATOM 1571 C C . MET A 1 205 ? 16.685 11.352 -17.191 1.00 78.81 205 MET A C 1
ATOM 1573 O O . MET A 1 205 ? 16.098 12.435 -17.250 1.00 78.81 205 MET A O 1
ATOM 1577 N N . ASP A 1 206 ? 17.839 11.192 -16.555 1.00 81.38 206 ASP A N 1
ATOM 1578 C CA . ASP A 1 206 ? 18.603 12.315 -16.027 1.00 81.38 206 ASP A CA 1
ATOM 1579 C C . ASP A 1 206 ? 19.287 13.119 -17.151 1.00 81.38 206 ASP A C 1
ATOM 1581 O O . ASP A 1 206 ? 19.155 12.831 -18.345 1.00 81.38 206 ASP A O 1
ATOM 1585 N N . SER A 1 207 ? 20.051 14.147 -16.775 1.00 82.44 207 SER A N 1
ATOM 1586 C CA . SER A 1 207 ? 20.795 14.980 -17.727 1.00 82.44 207 SER A CA 1
ATOM 1587 C C . SER A 1 207 ? 21.883 14.227 -18.502 1.00 82.44 207 SER A C 1
ATOM 1589 O O . SER A 1 207 ? 22.361 14.744 -19.510 1.00 82.44 207 SER A O 1
ATOM 1591 N N . SER A 1 208 ? 22.273 13.029 -18.055 1.00 83.75 208 SER A N 1
ATOM 1592 C CA . SER A 1 208 ? 23.207 12.141 -18.754 1.00 83.75 208 SER A CA 1
ATOM 1593 C C . SER A 1 208 ? 22.507 11.144 -19.686 1.00 83.75 208 SER A C 1
ATOM 1595 O O . SER A 1 208 ? 23.176 10.412 -20.414 1.00 83.75 208 SER A O 1
ATOM 1597 N N . GLY A 1 209 ? 21.170 11.136 -19.710 1.00 78.12 209 GLY A N 1
ATOM 1598 C CA . GLY A 1 209 ? 20.376 10.190 -20.490 1.00 78.12 209 GLY A CA 1
ATOM 1599 C C . GLY A 1 209 ? 20.222 8.819 -19.824 1.00 78.12 209 GLY A C 1
ATOM 1600 O O . GLY A 1 209 ? 19.797 7.877 -20.489 1.00 78.12 209 GLY A O 1
ATOM 1601 N N . ALA A 1 210 ? 20.558 8.688 -18.537 1.00 81.62 210 ALA A N 1
ATOM 1602 C CA . ALA A 1 210 ? 20.398 7.449 -17.785 1.00 81.62 210 ALA A CA 1
ATOM 1603 C C . ALA A 1 210 ? 19.036 7.405 -17.077 1.00 81.62 210 ALA A C 1
ATOM 1605 O O . ALA A 1 210 ? 18.569 8.404 -16.528 1.00 81.62 210 ALA A O 1
ATOM 1606 N N . ASN A 1 211 ? 18.395 6.236 -17.082 1.00 86.12 211 ASN A N 1
ATOM 1607 C CA . ASN A 1 211 ? 17.190 5.970 -16.302 1.00 86.12 211 ASN A CA 1
ATOM 1608 C C . ASN A 1 211 ? 17.588 5.298 -14.977 1.00 86.12 211 ASN A C 1
ATOM 1610 O O . ASN A 1 211 ? 18.344 4.335 -14.993 1.00 86.12 211 ASN A O 1
ATOM 1614 N N . HIS A 1 212 ? 17.069 5.784 -13.847 1.00 87.44 212 HIS A N 1
ATOM 1615 C CA . HIS A 1 212 ? 17.427 5.293 -12.501 1.00 87.44 212 HIS A CA 1
ATOM 1616 C C . HIS A 1 212 ? 16.220 4.736 -11.737 1.00 87.44 212 HIS A C 1
ATOM 1618 O O . HIS A 1 212 ? 16.146 4.821 -10.508 1.00 87.44 212 HIS A O 1
ATOM 1624 N N . TYR A 1 213 ? 15.211 4.234 -12.455 1.00 88.75 213 TYR A N 1
ATOM 1625 C CA . TYR A 1 213 ? 13.927 3.870 -11.855 1.00 88.75 213 TYR A CA 1
ATOM 1626 C C . TYR A 1 213 ? 14.068 2.826 -10.737 1.00 88.75 213 TYR A C 1
ATOM 1628 O O . TYR A 1 213 ? 13.507 3.019 -9.654 1.00 88.75 213 TYR A O 1
ATOM 1636 N N . GLY A 1 214 ? 14.865 1.774 -10.954 1.00 91.31 214 GLY A N 1
ATOM 1637 C CA . GLY A 1 214 ? 15.143 0.737 -9.964 1.00 91.31 214 GLY A CA 1
ATOM 1638 C C . GLY A 1 214 ? 15.726 1.280 -8.663 1.00 91.31 214 GLY A C 1
ATOM 1639 O O . GLY A 1 214 ? 15.234 0.961 -7.578 1.00 91.31 214 GLY A O 1
ATOM 1640 N N . GLU A 1 215 ? 16.723 2.161 -8.749 1.00 93.06 215 GLU A N 1
ATOM 1641 C CA . GLU A 1 215 ? 17.351 2.785 -7.579 1.00 93.06 215 GLU A CA 1
ATOM 1642 C C . GLU A 1 215 ? 16.385 3.707 -6.828 1.00 93.06 215 GLU A C 1
ATOM 1644 O O . GLU A 1 215 ? 16.276 3.648 -5.595 1.00 93.06 215 GLU A O 1
ATOM 1649 N N . HIS A 1 216 ? 15.647 4.542 -7.566 1.00 91.31 216 HIS A N 1
ATOM 1650 C CA . HIS A 1 216 ? 14.645 5.435 -6.991 1.00 91.31 216 HIS A CA 1
ATOM 1651 C C . HIS A 1 216 ? 13.565 4.654 -6.246 1.00 91.31 216 HIS A C 1
ATOM 1653 O O . HIS A 1 216 ? 13.204 5.013 -5.119 1.00 91.31 216 HIS A O 1
ATOM 1659 N N . LEU A 1 217 ? 13.075 3.569 -6.844 1.00 92.81 217 LEU A N 1
ATOM 1660 C CA . LEU A 1 217 ? 12.023 2.763 -6.254 1.00 92.81 217 LEU A CA 1
ATOM 1661 C C . LEU A 1 217 ? 12.531 1.945 -5.062 1.00 92.81 217 LEU A C 1
ATOM 1663 O O . LEU A 1 217 ? 11.859 1.907 -4.031 1.00 92.81 217 LEU A O 1
ATOM 1667 N N . LEU A 1 218 ? 13.742 1.384 -5.129 1.00 95.56 218 LEU A N 1
ATOM 1668 C CA . LEU A 1 218 ? 14.362 0.696 -3.993 1.00 95.56 218 LEU A CA 1
ATOM 1669 C C . LEU A 1 218 ? 14.538 1.635 -2.789 1.00 95.56 218 LEU A C 1
ATOM 1671 O O . LEU A 1 218 ? 14.208 1.283 -1.652 1.00 95.56 218 LEU A O 1
ATOM 1675 N N . LYS A 1 219 ? 14.989 2.872 -3.027 1.00 94.12 219 LYS A N 1
ATOM 1676 C CA . LYS A 1 219 ? 15.070 3.903 -1.983 1.00 94.12 219 LYS A CA 1
ATOM 1677 C C . LYS A 1 219 ? 13.690 4.242 -1.417 1.00 94.12 219 LYS A C 1
ATOM 1679 O O . LYS A 1 219 ? 13.540 4.406 -0.201 1.00 94.12 219 LYS A O 1
ATOM 1684 N N . GLN A 1 220 ? 12.680 4.328 -2.280 1.00 94.12 220 GLN A N 1
ATOM 1685 C CA . GLN A 1 220 ? 11.303 4.586 -1.874 1.00 94.12 220 GLN A CA 1
ATOM 1686 C C . GLN A 1 220 ? 10.742 3.455 -1.001 1.00 94.12 220 GLN A C 1
ATOM 1688 O O . GLN A 1 220 ? 10.069 3.761 -0.019 1.00 94.12 220 GLN A O 1
ATOM 1693 N N . ILE A 1 221 ? 11.071 2.185 -1.269 1.00 96.31 221 ILE A N 1
ATOM 1694 C CA . ILE A 1 221 ? 10.698 1.047 -0.408 1.00 96.31 221 ILE A CA 1
ATOM 1695 C C . ILE A 1 221 ? 11.189 1.269 1.023 1.00 96.31 221 ILE A C 1
ATOM 1697 O O . ILE A 1 221 ? 10.397 1.190 1.963 1.00 96.31 221 ILE A O 1
ATOM 1701 N N . GLY A 1 222 ? 12.466 1.618 1.204 1.00 94.06 222 GLY A N 1
ATOM 1702 C CA . GLY A 1 222 ? 13.021 1.899 2.532 1.00 94.06 222 GLY A CA 1
ATOM 1703 C C . GLY A 1 222 ? 12.332 3.081 3.229 1.00 94.06 222 GLY A C 1
ATOM 1704 O O . GLY A 1 222 ? 11.993 3.009 4.415 1.00 94.06 222 GLY A O 1
ATOM 1705 N N . GLY A 1 223 ? 12.070 4.162 2.486 1.00 93.38 223 GLY A N 1
ATOM 1706 C CA . GLY A 1 223 ? 11.365 5.340 2.999 1.00 93.38 223 GLY A CA 1
ATOM 1707 C C . GLY A 1 223 ? 9.922 5.047 3.419 1.00 93.38 223 GLY A C 1
ATOM 1708 O O . GLY A 1 223 ? 9.487 5.471 4.495 1.00 93.38 223 GLY A O 1
ATOM 1709 N N . VAL A 1 224 ? 9.195 4.293 2.596 1.00 94.50 224 VAL A N 1
ATOM 1710 C CA . VAL A 1 224 ? 7.815 3.871 2.846 1.00 94.50 224 VAL A CA 1
ATOM 1711 C C . VAL A 1 224 ? 7.749 2.889 4.008 1.00 94.50 224 VAL A C 1
ATOM 1713 O O . VAL A 1 224 ? 6.956 3.135 4.910 1.00 94.50 224 VAL A O 1
ATOM 1716 N N . LYS A 1 225 ? 8.614 1.864 4.068 1.00 97.19 225 LYS A N 1
ATOM 1717 C CA . LYS A 1 225 ? 8.704 0.921 5.204 1.00 97.19 225 LYS A CA 1
ATOM 1718 C C . LYS A 1 225 ? 8.783 1.674 6.532 1.00 97.19 225 LYS A C 1
ATOM 1720 O O . LYS A 1 225 ? 7.974 1.442 7.429 1.00 97.19 225 LYS A O 1
ATOM 1725 N N . LYS A 1 226 ? 9.697 2.646 6.631 1.00 95.75 226 LYS A N 1
ATOM 1726 C CA . LYS A 1 226 ? 9.866 3.468 7.839 1.00 95.75 226 LYS A CA 1
ATOM 1727 C C . LYS A 1 226 ? 8.604 4.265 8.188 1.00 95.75 226 LYS A C 1
ATOM 1729 O O . LYS A 1 226 ? 8.180 4.268 9.341 1.00 95.75 226 LYS A O 1
ATOM 1734 N N . ARG A 1 227 ? 8.006 4.965 7.218 1.00 94.31 227 ARG A N 1
ATOM 1735 C CA . ARG A 1 227 ? 6.809 5.798 7.456 1.00 94.31 227 ARG A CA 1
ATOM 1736 C C . ARG A 1 227 ? 5.585 4.958 7.802 1.00 94.31 227 ARG A C 1
ATOM 1738 O O . ARG A 1 227 ? 4.821 5.342 8.687 1.00 94.31 227 ARG A O 1
ATOM 1745 N N . PHE A 1 228 ? 5.416 3.835 7.113 1.00 96.75 228 PHE A N 1
ATOM 1746 C CA . PHE A 1 228 ? 4.310 2.911 7.300 1.00 96.75 228 PHE A CA 1
ATOM 1747 C C . PHE A 1 228 ? 4.352 2.333 8.710 1.00 96.75 228 PHE A C 1
ATOM 1749 O O . PHE A 1 228 ? 3.422 2.576 9.473 1.00 96.75 228 PHE A O 1
ATOM 1756 N N . LYS A 1 229 ? 5.485 1.740 9.113 1.00 96.56 229 LYS A N 1
ATOM 1757 C CA . LYS A 1 229 ? 5.696 1.247 10.480 1.00 96.56 229 LYS A CA 1
ATOM 1758 C C . LYS A 1 229 ? 5.400 2.316 11.533 1.00 96.56 229 LYS A C 1
ATOM 1760 O O . LYS A 1 229 ? 4.615 2.085 12.444 1.00 96.56 229 LYS A O 1
ATOM 1765 N N . ASN A 1 230 ? 5.969 3.514 11.382 1.00 94.88 230 ASN A N 1
ATOM 1766 C CA . ASN A 1 230 ? 5.752 4.599 12.343 1.00 94.88 230 ASN A CA 1
ATOM 1767 C C . ASN A 1 230 ? 4.272 5.006 12.460 1.00 94.88 230 ASN A C 1
ATOM 1769 O O . ASN A 1 230 ? 3.825 5.373 13.544 1.00 94.88 230 ASN A O 1
ATOM 1773 N N . SER A 1 231 ? 3.521 4.958 11.357 1.00 94.31 231 SER A N 1
ATOM 1774 C CA . SER A 1 231 ? 2.086 5.270 11.346 1.00 94.31 231 SER A CA 1
ATOM 1775 C C . SER A 1 231 ? 1.264 4.161 12.001 1.00 94.31 231 SER A C 1
ATOM 1777 O O . SER A 1 231 ? 0.366 4.455 12.789 1.00 94.31 231 SER A O 1
ATOM 1779 N N . LEU A 1 232 ? 1.600 2.894 11.742 1.00 95.56 232 LEU A N 1
ATOM 1780 C CA . LEU A 1 232 ? 0.970 1.747 12.397 1.00 95.56 232 LEU A CA 1
ATOM 1781 C C . LEU A 1 232 ? 1.205 1.780 13.910 1.00 95.56 232 LEU A C 1
ATOM 1783 O O . LEU A 1 232 ? 0.243 1.759 14.673 1.00 95.56 232 LEU A O 1
ATOM 1787 N N . ASP A 1 233 ? 2.457 1.940 14.343 1.00 95.06 233 ASP A N 1
ATOM 1788 C CA . ASP A 1 233 ? 2.824 2.014 15.761 1.00 95.06 233 ASP A CA 1
ATOM 1789 C C . ASP A 1 233 ? 2.113 3.183 16.462 1.00 95.06 233 ASP A C 1
ATOM 1791 O O . ASP A 1 233 ? 1.560 3.026 17.552 1.00 95.06 233 ASP A O 1
ATOM 1795 N N . PHE A 1 234 ? 2.070 4.357 15.819 1.00 94.62 234 PHE A N 1
ATOM 1796 C CA . PHE A 1 234 ? 1.333 5.507 16.341 1.00 94.62 234 PHE A CA 1
ATOM 1797 C C . PHE A 1 234 ? -0.161 5.199 16.506 1.00 94.62 234 PHE A C 1
ATOM 1799 O O . PHE A 1 234 ? -0.744 5.529 17.541 1.00 94.62 234 PHE A O 1
ATOM 1806 N N . GLN A 1 235 ? -0.792 4.585 15.499 1.00 94.69 235 GLN A N 1
ATOM 1807 C CA . GLN A 1 235 ? -2.225 4.295 15.539 1.00 94.69 235 GLN A CA 1
ATOM 1808 C C . GLN A 1 235 ? -2.559 3.203 16.557 1.00 94.69 235 GLN A C 1
ATOM 1810 O O . GLN A 1 235 ? -3.577 3.319 17.230 1.00 94.69 235 GLN A O 1
ATOM 1815 N N . ILE A 1 236 ? -1.691 2.202 16.734 1.00 95.25 236 ILE A N 1
ATOM 1816 C CA . ILE A 1 236 ? -1.839 1.178 17.776 1.00 95.25 236 ILE A CA 1
ATOM 1817 C C . ILE A 1 236 ? -1.882 1.825 19.162 1.00 95.25 236 ILE A C 1
ATOM 1819 O O . ILE A 1 236 ? -2.769 1.519 19.961 1.00 95.25 236 ILE A O 1
ATOM 1823 N N . GLU A 1 237 ? -0.960 2.746 19.451 1.00 95.06 237 GLU A N 1
ATOM 1824 C CA . GLU A 1 237 ? -0.948 3.459 20.732 1.00 95.06 237 GLU A CA 1
ATOM 1825 C C . GLU A 1 237 ? -2.179 4.361 20.898 1.00 95.06 237 GLU A C 1
ATOM 1827 O O . GLU A 1 237 ? -2.807 4.354 21.956 1.00 95.06 237 GLU A O 1
ATOM 1832 N N . ALA A 1 238 ? -2.595 5.070 19.844 1.00 91.38 238 ALA A N 1
ATOM 1833 C CA . ALA A 1 238 ? -3.825 5.865 19.871 1.00 91.38 238 ALA A CA 1
ATOM 1834 C C . ALA A 1 238 ? -5.070 4.998 20.151 1.00 91.38 238 ALA A C 1
ATOM 1836 O O . ALA A 1 238 ? -5.921 5.366 20.962 1.00 91.38 238 ALA A O 1
ATOM 1837 N N . ASN A 1 239 ? -5.150 3.818 19.535 1.00 92.88 239 ASN A N 1
ATOM 1838 C CA . ASN A 1 239 ? -6.230 2.862 19.751 1.00 92.88 239 ASN A CA 1
ATOM 1839 C C . ASN A 1 239 ? -6.214 2.304 21.178 1.00 92.88 239 ASN A C 1
ATOM 1841 O O . ASN A 1 239 ? -7.274 2.153 21.780 1.00 92.88 239 ASN A O 1
ATOM 1845 N N . LYS A 1 240 ? -5.036 2.024 21.754 1.00 95.31 240 LYS A N 1
ATOM 1846 C CA . LYS A 1 240 ? -4.911 1.585 23.157 1.00 95.31 240 LYS A CA 1
ATOM 1847 C C . LYS A 1 240 ? -5.452 2.632 24.127 1.00 95.31 240 LYS A C 1
ATOM 1849 O O . LYS A 1 240 ? -6.162 2.265 25.061 1.00 95.31 240 LYS A O 1
ATOM 1854 N N . GLU A 1 241 ? -5.161 3.913 23.907 1.00 94.06 241 GLU A N 1
ATOM 1855 C CA . GLU A 1 241 ? -5.728 4.989 24.730 1.00 94.06 241 GLU A CA 1
ATOM 1856 C C . GLU A 1 241 ? -7.251 5.068 24.577 1.00 94.06 241 GLU A C 1
ATOM 1858 O O . GLU A 1 241 ? -7.974 5.070 25.575 1.00 94.06 241 GLU A O 1
ATOM 1863 N N . ARG A 1 242 ? -7.765 4.992 23.343 1.00 92.56 242 ARG A N 1
ATOM 1864 C CA . ARG A 1 242 ? -9.214 4.980 23.101 1.00 92.56 242 ARG A CA 1
ATOM 1865 C C . ARG A 1 242 ? -9.916 3.784 23.757 1.00 92.56 242 ARG A C 1
ATOM 1867 O O . ARG A 1 242 ? -10.989 3.932 24.336 1.00 92.56 242 ARG A O 1
ATOM 1874 N N . LEU A 1 243 ? -9.299 2.605 23.736 1.00 92.56 243 LEU A N 1
ATOM 1875 C CA . LEU A 1 243 ? -9.813 1.410 24.409 1.00 92.56 243 LEU A CA 1
ATOM 1876 C C . LEU A 1 243 ? -9.897 1.592 25.934 1.00 92.56 243 LEU A C 1
ATOM 1878 O O . LEU A 1 243 ? -10.868 1.143 26.548 1.00 92.56 243 LEU A O 1
ATOM 1882 N N . LYS A 1 244 ? -8.921 2.267 26.560 1.00 93.44 244 LYS A N 1
ATOM 1883 C CA . LYS A 1 244 ? -8.973 2.601 27.997 1.00 93.44 244 LYS A CA 1
ATOM 1884 C C . LYS A 1 244 ? -10.147 3.528 28.310 1.00 93.44 244 LYS A C 1
ATOM 1886 O O . LYS A 1 244 ? -10.860 3.293 29.289 1.00 93.44 244 LYS A O 1
ATOM 1891 N N . GLU A 1 245 ? -10.381 4.538 27.472 1.00 89.00 245 GLU A N 1
ATOM 1892 C CA . GLU A 1 245 ? -11.527 5.444 27.608 1.00 89.00 245 GLU A CA 1
ATOM 1893 C C . GLU A 1 245 ? -12.852 4.685 27.502 1.00 89.00 245 GLU A C 1
ATOM 1895 O O . GLU A 1 245 ? -13.684 4.788 28.402 1.00 89.00 245 GLU A O 1
ATOM 1900 N N . ILE A 1 246 ? -13.031 3.873 26.453 1.00 88.25 246 ILE A N 1
ATOM 1901 C CA . ILE A 1 246 ? -14.253 3.082 26.249 1.00 88.25 246 ILE A CA 1
ATOM 1902 C C . ILE A 1 246 ? -14.511 2.165 27.452 1.00 88.25 246 ILE A C 1
ATOM 1904 O O . ILE A 1 246 ? -15.624 2.135 27.974 1.00 88.25 246 ILE A O 1
ATOM 1908 N N . ASN A 1 247 ? -13.488 1.465 27.950 1.00 89.38 247 ASN A N 1
ATOM 1909 C CA . ASN A 1 247 ? -13.635 0.593 29.117 1.00 89.38 247 ASN A CA 1
ATOM 1910 C C . ASN A 1 247 ? -14.011 1.375 30.386 1.00 89.38 247 ASN A C 1
ATOM 1912 O O . ASN A 1 247 ? -14.848 0.913 31.160 1.00 89.38 247 ASN A O 1
ATOM 1916 N N . THR A 1 248 ? -13.447 2.568 30.589 1.00 88.31 248 THR A N 1
ATOM 1917 C CA . THR A 1 248 ? -13.810 3.443 31.719 1.00 88.31 248 THR A CA 1
ATOM 1918 C C . THR A 1 248 ? -15.265 3.888 31.617 1.00 88.31 248 THR A C 1
ATOM 1920 O O . THR A 1 248 ? -16.001 3.854 32.601 1.00 88.31 248 THR A O 1
ATOM 1923 N N . ILE A 1 249 ? -15.705 4.257 30.413 1.00 84.81 249 ILE A N 1
ATOM 1924 C CA . ILE A 1 249 ? -17.080 4.672 30.141 1.00 84.81 249 ILE A CA 1
ATOM 1925 C C . ILE A 1 249 ? -18.054 3.519 30.426 1.00 84.81 249 ILE A C 1
ATOM 1927 O O . ILE A 1 249 ? -19.009 3.698 31.182 1.00 84.81 249 ILE A O 1
ATOM 1931 N N . LEU A 1 250 ? -17.791 2.331 29.878 1.00 83.94 250 LEU A N 1
ATOM 1932 C CA . LEU A 1 250 ? -18.658 1.157 30.025 1.00 83.94 250 LEU A CA 1
ATOM 1933 C C . LEU A 1 250 ? -18.752 0.655 31.476 1.00 83.94 250 LEU A C 1
ATOM 1935 O O . LEU A 1 250 ? -19.813 0.194 31.894 1.00 83.94 250 LEU A O 1
ATOM 1939 N N . THR A 1 251 ? -17.668 0.757 32.252 1.00 82.06 251 THR A N 1
ATOM 1940 C CA . THR A 1 251 ? -17.625 0.296 33.653 1.00 82.06 251 THR A CA 1
ATOM 1941 C C . THR A 1 251 ? -18.138 1.341 34.647 1.00 82.06 251 THR A C 1
ATOM 1943 O O . THR A 1 251 ? -18.847 0.982 35.584 1.00 82.06 251 THR A O 1
ATOM 1946 N N . GLY A 1 252 ? -17.835 2.628 34.441 1.00 68.44 252 GLY A N 1
ATOM 1947 C CA . GLY A 1 252 ? -18.166 3.714 35.372 1.00 68.44 252 GLY A CA 1
ATOM 1948 C C . GLY A 1 252 ? -19.592 4.263 35.264 1.00 68.44 252 GLY A C 1
ATOM 1949 O O . GLY A 1 252 ? -20.068 4.896 36.200 1.00 68.44 252 GLY A O 1
ATOM 1950 N N . ASN A 1 253 ? -20.289 4.014 34.149 1.00 64.06 253 ASN A N 1
ATOM 1951 C CA . ASN A 1 253 ? -21.609 4.587 33.857 1.00 64.06 253 ASN A CA 1
ATOM 1952 C C . ASN A 1 253 ? -22.648 3.526 33.442 1.00 64.06 253 ASN A C 1
ATOM 1954 O O . ASN A 1 253 ? -23.576 3.834 32.694 1.00 64.06 253 ASN A O 1
ATOM 1958 N N . SER A 1 254 ? -22.526 2.276 33.911 1.00 57.53 254 SER A N 1
ATOM 1959 C CA . SER A 1 254 ? -23.368 1.155 33.440 1.00 57.53 254 SER A CA 1
ATOM 1960 C C . SER A 1 254 ? -24.885 1.370 33.612 1.00 57.53 254 SER A C 1
ATOM 1962 O O . SER A 1 254 ? -25.664 0.784 32.867 1.00 57.53 254 SER A O 1
ATOM 1964 N N . LEU A 1 255 ? -25.301 2.252 34.531 1.00 54.50 255 LEU A N 1
ATOM 1965 C CA . LEU A 1 255 ? -26.699 2.632 34.792 1.00 54.50 255 LEU A CA 1
ATOM 1966 C C . LEU A 1 255 ? -27.225 3.797 33.925 1.00 54.50 255 LEU A C 1
ATOM 1968 O O . LEU A 1 255 ? -28.406 4.126 34.010 1.00 54.50 255 LEU A O 1
ATOM 1972 N N . LEU A 1 256 ? -26.370 4.453 33.130 1.00 56.41 256 LEU A N 1
ATOM 1973 C CA . LEU A 1 256 ? -26.707 5.656 32.348 1.00 56.41 256 LEU A CA 1
ATOM 1974 C C . LEU A 1 256 ? -26.767 5.415 30.833 1.00 56.41 256 LEU A C 1
ATOM 1976 O O . LEU A 1 256 ? -27.127 6.327 30.089 1.00 56.41 256 LEU A O 1
ATOM 1980 N N . PHE A 1 257 ? -26.436 4.211 30.364 1.00 59.81 257 PHE A N 1
ATOM 1981 C CA . PHE A 1 257 ? -26.496 3.888 28.944 1.00 59.81 257 PHE A CA 1
ATOM 1982 C C . PHE A 1 257 ? -27.837 3.287 28.557 1.00 59.81 257 PHE A C 1
ATOM 1984 O O . PHE A 1 257 ? -28.272 2.283 29.112 1.00 59.81 257 PHE A O 1
ATOM 1991 N N . THR A 1 258 ? -28.464 3.879 27.545 1.00 64.12 258 THR A N 1
ATOM 1992 C CA . THR A 1 258 ? -29.453 3.163 26.745 1.00 64.12 258 THR A CA 1
ATOM 1993 C C . THR A 1 258 ? -28.732 2.068 25.949 1.00 64.12 258 THR A C 1
ATOM 1995 O O . THR A 1 258 ? -27.579 2.254 25.539 1.00 64.12 258 THR A O 1
ATOM 1998 N N . ASP A 1 259 ? -29.401 0.938 25.704 1.00 67.00 259 ASP A N 1
ATOM 1999 C CA . ASP A 1 259 ? -28.834 -0.188 24.941 1.00 67.00 259 ASP A CA 1
ATOM 2000 C C . ASP A 1 259 ? -28.127 0.223 23.626 1.00 67.00 259 ASP A C 1
ATOM 2002 O O . ASP A 1 259 ? -27.037 -0.293 23.359 1.00 67.00 259 ASP A O 1
ATOM 2006 N N . PRO A 1 260 ? -28.629 1.198 22.831 1.00 74.38 260 PRO A N 1
ATOM 2007 C CA . PRO A 1 260 ? -27.968 1.616 21.592 1.00 74.38 260 PRO A CA 1
ATOM 2008 C C . PRO A 1 260 ? -26.574 2.232 21.781 1.00 74.38 260 PRO A C 1
ATOM 2010 O O . PRO A 1 260 ? -25.668 1.979 20.984 1.00 74.38 260 PRO A O 1
ATOM 2013 N N . VAL A 1 261 ? -26.367 3.030 22.835 1.00 78.25 261 VAL A N 1
ATOM 2014 C CA . VAL A 1 261 ? -25.070 3.689 23.072 1.00 78.25 261 VAL A CA 1
ATOM 2015 C C . VAL A 1 261 ? -24.040 2.670 23.549 1.00 78.25 261 VAL A C 1
ATOM 2017 O O . VAL A 1 261 ? -22.904 2.669 23.076 1.00 78.25 261 VAL A O 1
ATOM 2020 N N . LYS A 1 262 ? -24.455 1.750 24.426 1.00 81.56 262 LYS A N 1
ATOM 2021 C CA . LYS A 1 262 ? -23.609 0.641 24.874 1.00 81.56 262 LYS A CA 1
ATOM 2022 C C . LYS A 1 262 ? -23.187 -0.246 23.701 1.00 81.56 262 LYS A C 1
ATOM 2024 O O . LYS A 1 262 ? -22.002 -0.530 23.559 1.00 81.56 262 LYS A O 1
ATOM 2029 N N . SER A 1 263 ? -24.131 -0.625 22.835 1.00 84.69 263 SER A N 1
ATOM 2030 C CA . SER A 1 263 ? -23.843 -1.434 21.643 1.00 84.69 263 SER A CA 1
ATOM 2031 C C . SER A 1 263 ? -22.855 -0.748 20.696 1.00 84.69 263 SER A C 1
ATOM 2033 O O . SER A 1 263 ? -21.983 -1.413 20.148 1.00 84.69 263 SER A O 1
ATOM 2035 N N . THR A 1 264 ? -22.968 0.571 20.518 1.00 87.69 264 THR A N 1
ATOM 2036 C CA . THR A 1 264 ? -22.054 1.340 19.657 1.00 87.69 264 THR A CA 1
ATOM 2037 C C . THR A 1 264 ? -20.623 1.329 20.202 1.00 87.69 264 THR A C 1
ATOM 2039 O O . THR A 1 264 ? -19.680 1.117 19.445 1.00 87.69 264 THR A O 1
ATOM 2042 N N . LEU A 1 265 ? -20.448 1.516 21.515 1.00 87.94 265 LEU A N 1
ATOM 2043 C CA . LEU A 1 265 ? -19.127 1.514 22.156 1.00 87.94 265 LEU A CA 1
ATOM 2044 C C . LEU A 1 265 ? -18.472 0.125 22.169 1.00 87.94 265 LEU A C 1
ATOM 2046 O O . LEU A 1 265 ? -17.262 0.022 21.977 1.00 87.94 265 LEU A O 1
ATOM 2050 N N . GLU A 1 266 ? -19.250 -0.937 22.389 1.00 89.69 266 GLU A N 1
ATOM 2051 C CA . GLU A 1 266 ? -18.746 -2.317 22.311 1.00 89.69 266 GLU A CA 1
ATOM 2052 C C . GLU A 1 266 ? -18.306 -2.676 20.883 1.00 89.69 266 GLU A C 1
ATOM 2054 O O . GLU A 1 266 ? -17.261 -3.304 20.701 1.00 89.69 266 GLU A O 1
ATOM 2059 N N . GLU A 1 267 ? -19.041 -2.223 19.863 1.00 90.81 267 GLU A N 1
ATOM 2060 C CA . GLU A 1 267 ? -18.635 -2.413 18.468 1.00 90.81 267 GLU A CA 1
ATOM 2061 C C . GLU A 1 267 ? -17.372 -1.607 18.131 1.00 90.81 267 GLU A C 1
ATOM 2063 O O . GLU A 1 267 ? -16.429 -2.159 17.567 1.00 90.81 267 GLU A O 1
ATOM 2068 N N . GLU A 1 268 ? -17.287 -0.337 18.545 1.00 91.25 268 GLU A N 1
ATOM 2069 C CA . GLU A 1 268 ? -16.069 0.472 18.379 1.00 91.25 268 GLU A CA 1
ATOM 2070 C C . GLU A 1 268 ? -14.856 -0.219 19.022 1.00 91.25 268 GLU A C 1
ATOM 2072 O O . GLU A 1 268 ? -13.807 -0.374 18.393 1.00 91.25 268 GLU A O 1
ATOM 2077 N N . LYS A 1 269 ? -15.009 -0.709 20.257 1.00 92.62 269 LYS A N 1
ATOM 2078 C CA . LYS A 1 269 ? -13.981 -1.481 20.963 1.00 92.62 269 LYS A CA 1
ATOM 2079 C C . LYS A 1 269 ? -13.545 -2.709 20.164 1.00 92.62 269 LYS A C 1
ATOM 2081 O O . LYS A 1 269 ? -12.344 -2.941 20.027 1.00 92.62 269 LYS A O 1
ATOM 2086 N N . ARG A 1 270 ? -14.493 -3.483 19.627 1.00 95.06 270 ARG A N 1
ATOM 2087 C CA . ARG A 1 270 ? -14.204 -4.668 18.807 1.00 95.06 270 ARG A CA 1
ATOM 2088 C C . ARG A 1 270 ? -13.394 -4.307 17.562 1.00 95.06 270 ARG A C 1
ATOM 2090 O O . ARG A 1 270 ? -12.388 -4.958 17.287 1.00 95.06 270 ARG A O 1
ATOM 2097 N N . GLN A 1 271 ? -13.791 -3.252 16.853 1.00 94.19 271 GLN A N 1
ATOM 2098 C CA . GLN A 1 271 ? -13.093 -2.785 15.654 1.00 94.19 271 GLN A CA 1
ATOM 2099 C C . GLN A 1 271 ? -11.665 -2.314 15.960 1.00 94.19 271 GLN A C 1
ATOM 2101 O O . GLN A 1 271 ? -10.739 -2.647 15.221 1.00 94.19 271 GLN A O 1
ATOM 2106 N N . LEU A 1 272 ? -11.446 -1.611 17.077 1.00 91.69 272 LEU A N 1
ATOM 2107 C CA . LEU A 1 272 ? -10.105 -1.172 17.488 1.00 91.69 272 LEU A CA 1
ATOM 2108 C C . LEU A 1 272 ? -9.180 -2.346 17.842 1.00 91.69 272 LEU A C 1
ATOM 2110 O O . LEU A 1 272 ? -7.985 -2.285 17.553 1.00 91.69 272 LEU A O 1
ATOM 2114 N N . VAL A 1 273 ? -9.712 -3.418 18.444 1.00 95.94 273 VAL A N 1
ATOM 2115 C CA . VAL A 1 273 ? -8.941 -4.645 18.722 1.00 95.94 273 VAL A CA 1
ATOM 2116 C C . VAL A 1 273 ? -8.514 -5.319 17.419 1.00 95.94 273 VAL A C 1
ATOM 2118 O O . VAL A 1 273 ? -7.320 -5.542 17.230 1.00 95.94 273 VAL A O 1
ATOM 2121 N N . ILE A 1 274 ? -9.452 -5.546 16.493 1.00 94.50 274 ILE A N 1
ATOM 2122 C CA . ILE A 1 274 ? -9.169 -6.142 15.175 1.00 94.50 274 ILE A CA 1
ATOM 2123 C C . ILE A 1 274 ? -8.143 -5.298 14.407 1.00 94.50 274 ILE A C 1
ATOM 2125 O O . ILE A 1 274 ? -7.190 -5.822 13.831 1.00 94.50 274 ILE A O 1
ATOM 2129 N N . GLN A 1 275 ? -8.302 -3.973 14.426 1.00 94.12 275 GLN A N 1
ATOM 2130 C CA . GLN A 1 275 ? -7.371 -3.065 13.767 1.00 94.12 275 GLN A CA 1
ATOM 2131 C C . GLN A 1 275 ? -5.964 -3.147 14.379 1.00 94.12 275 GLN A C 1
ATOM 2133 O O . GLN A 1 275 ? -4.980 -3.194 13.644 1.00 94.12 275 GLN A O 1
ATOM 2138 N N . ASN A 1 276 ? -5.847 -3.203 15.709 1.00 97.31 276 ASN A N 1
ATOM 2139 C CA . ASN A 1 276 ? -4.556 -3.354 16.378 1.00 97.31 276 ASN A CA 1
ATOM 2140 C C . ASN A 1 276 ? -3.889 -4.693 16.065 1.00 97.31 276 ASN A C 1
ATOM 2142 O O . ASN A 1 276 ? -2.682 -4.720 15.835 1.00 97.31 276 ASN A O 1
ATOM 2146 N N . GLU A 1 277 ? -4.641 -5.793 16.054 1.00 97.38 277 GLU A N 1
ATOM 2147 C CA . GLU A 1 277 ? -4.128 -7.102 15.634 1.00 97.38 277 GLU A CA 1
ATOM 2148 C C . GLU A 1 277 ? -3.566 -7.015 14.216 1.00 97.38 277 GLU A C 1
ATOM 2150 O O . GLU A 1 277 ? -2.404 -7.354 13.990 1.00 97.38 277 GLU A O 1
ATOM 2155 N N . LYS A 1 278 ? -4.340 -6.438 13.290 1.00 96.19 278 LYS A N 1
ATOM 2156 C CA . LYS A 1 278 ? -3.911 -6.256 11.906 1.00 96.19 278 LYS A CA 1
ATOM 2157 C C . LYS A 1 278 ? -2.633 -5.427 11.792 1.00 96.19 278 LYS A C 1
ATOM 2159 O O . LYS A 1 278 ? -1.707 -5.816 11.081 1.00 96.19 278 LYS A O 1
ATOM 2164 N N . PHE A 1 279 ? -2.575 -4.288 12.474 1.00 97.50 279 PHE A N 1
ATOM 2165 C CA . PHE A 1 279 ? -1.424 -3.390 12.414 1.00 97.50 279 PHE A CA 1
ATOM 2166 C C . PHE A 1 279 ? -0.179 -4.009 13.045 1.00 97.50 279 PHE A C 1
ATOM 2168 O O . PHE A 1 279 ? 0.905 -3.840 12.497 1.00 97.50 279 PHE A O 1
ATOM 2175 N N . ASN A 1 280 ? -0.321 -4.775 14.130 1.00 97.62 280 ASN A N 1
ATOM 2176 C CA . ASN A 1 280 ? 0.795 -5.521 14.713 1.00 97.62 280 ASN A CA 1
ATOM 2177 C C . ASN A 1 280 ? 1.321 -6.589 13.749 1.00 97.62 280 ASN A C 1
ATOM 2179 O O . ASN A 1 280 ? 2.533 -6.688 13.572 1.00 97.62 280 ASN A O 1
ATOM 2183 N N . THR A 1 281 ? 0.437 -7.356 13.099 1.00 97.44 281 THR A N 1
ATOM 2184 C CA . THR A 1 281 ? 0.840 -8.347 12.089 1.00 97.44 281 THR A CA 1
ATOM 2185 C C . THR A 1 281 ? 1.646 -7.691 10.974 1.00 97.44 281 THR A C 1
ATOM 2187 O O . THR A 1 281 ? 2.771 -8.107 10.717 1.00 97.44 281 THR A O 1
ATOM 2190 N N . VAL A 1 282 ? 1.125 -6.616 10.372 1.00 97.12 282 VAL A N 1
ATOM 2191 C CA . VAL A 1 282 ? 1.829 -5.910 9.290 1.00 97.12 282 VAL A CA 1
ATOM 2192 C C . VAL A 1 282 ? 3.149 -5.312 9.783 1.00 97.12 282 VAL A C 1
ATOM 2194 O O . VAL A 1 282 ? 4.172 -5.521 9.140 1.00 97.12 282 VAL A O 1
ATOM 2197 N N . SER A 1 283 ? 3.166 -4.626 10.935 1.00 95.81 283 SER A N 1
ATOM 2198 C CA . SER A 1 283 ? 4.399 -4.062 11.511 1.00 95.81 283 SER A CA 1
ATOM 2199 C C . SER A 1 283 ? 5.470 -5.127 11.763 1.00 95.81 283 SER A C 1
ATOM 2201 O O . SER A 1 283 ? 6.648 -4.845 11.560 1.00 95.81 283 SER A O 1
ATOM 2203 N N . ASN A 1 284 ? 5.088 -6.331 12.195 1.00 96.06 284 ASN A N 1
ATOM 2204 C CA . ASN A 1 284 ? 6.024 -7.431 12.431 1.00 96.06 284 ASN A CA 1
ATOM 2205 C C . ASN A 1 284 ? 6.559 -8.024 11.125 1.00 96.06 284 ASN A C 1
ATOM 2207 O O . ASN A 1 284 ? 7.750 -8.296 11.034 1.00 96.06 284 ASN A O 1
ATOM 2211 N N . GLU A 1 285 ? 5.704 -8.194 10.117 1.00 96.12 285 GLU A N 1
ATOM 2212 C CA . GLU A 1 285 ? 6.089 -8.758 8.819 1.00 96.12 285 GLU A CA 1
ATOM 2213 C C . GLU A 1 285 ? 7.035 -7.863 8.014 1.00 96.12 285 GLU A C 1
ATOM 2215 O O . GLU A 1 285 ? 7.793 -8.370 7.187 1.00 96.12 285 GLU A O 1
ATOM 2220 N N . ILE A 1 286 ? 6.961 -6.543 8.205 1.00 94.94 286 ILE A N 1
ATOM 2221 C CA . ILE A 1 286 ? 7.795 -5.588 7.470 1.00 94.94 286 ILE A CA 1
ATOM 2222 C C . ILE A 1 286 ? 9.091 -5.226 8.194 1.00 94.94 286 ILE A C 1
ATOM 2224 O O . ILE A 1 286 ? 9.862 -4.462 7.617 1.00 94.94 286 ILE A O 1
ATOM 2228 N N . ASN A 1 287 ? 9.335 -5.698 9.423 1.00 84.31 287 ASN A N 1
ATOM 2229 C CA . ASN A 1 287 ? 10.571 -5.422 10.172 1.00 84.31 287 ASN A CA 1
ATOM 2230 C C . ASN A 1 287 ? 11.726 -6.284 9.684 1.00 84.31 287 ASN A C 1
ATOM 2232 O O . ASN A 1 287 ? 12.721 -5.653 9.249 1.00 84.31 287 ASN A O 1
#

Secondary structure (DSSP, 8-state):
------------TTTT--PPPEEETTTTEEES-THHHHHHTTS-SSSHHHHHHHHS----PPP-PPPPTTHHHHTTHHHHHHHHHHHTT--HHHHHHHHHHHHHHHTTTHHHHHHT---TT--B-SSEEEEETTEEEEP-TTTTHHHHHHHHHHHHHHHH-TTHHHHTT-SS--HHHHHHHHT-GGGPPPHHHHTTT---S-----TTS---HHHHHHHHHHHHHHHHHHHHHHHHHHHHHHHHHHHHHHHHTTTT--HHHHHHHHHHHHHHHHHHHHHHHHHHHT-